Protein 1R94 (pdb70)

Solvent-accessible surface area: 11908 Å² total; per-residue (Å²): 13,77,2,53,0,17,108,49,0,5,59,80,4,62,61,83,28,77,130,82,63,131,35,79,0,9,42,1,13,36,142,100,57,67,145,122,32,108,20,90,41,54,94,88,6,69,142,40,54,91,104,3,2,21,6,53,28,102,57,1,75,0,0,0,48,16,182,20,13,138,91,0,55,27,0,58,0,39,29,40,157,111,71,179,107,88,24,63,100,45,60,28,105,142,107,197,200,14,76,3,52,0,17,108,48,0,5,60,78,5,62,61,82,27,78,129,83,64,130,35,80,0,9,40,0,13,38,140,99,53,68,148,122,31,107,19,91,40,53,94,87,6,70,143,39,55,90,107,2,2,20,6,55,30,104,57,1,74,0,0,0,48,17,183,19,14,136,92,0,54,26,0,58,0,40,28,39,157,109,72,181,106,88,24,62,102,44,61,28,106,142,108,197,198

B-factor: mean 43.78, std 10.3, range [23.78, 78.54]

Nearest PDB structures (foldseek):
  1r94-assembly1_A  TM=1.010E+00  e=1.403E-19  Escherichia coli
  1s98-assembly1_A  TM=9.625E-01  e=4.693E-16  Escherichia coli
  2d2a-assembly2_A  TM=8.974E-01  e=1.188E-09  Escherichia coli
  1x0g-assembly1_C  TM=8.222E-01  e=5.473E-07  Thermosynechococcus vestitus BP-1
  1x0g-assembly1_A  TM=8.917E-01  e=2.275E-06  Thermosynechococcus vestitus BP-1

Organism: Escherichia coli (strain K12) (NCBI:txid83333)

Foldseek 3Di:
DQEEEDPQRVVVQVVVCVVVVHAQAWEWDKDADPDPGIDIDIDTHHDADPQWDWDDYPNGIYIYRVVRCVVQPQWYWYWDDDDPDTGIDIDHPPDDD/DQEEEDPQRVVVQVVVCVVVVHAQAWEWDKDADPDPGIDIDIDTHHDADPQWDWDDYPNGIYIYRVVRCVVQHQWYWYWDDDDPDTGIDIDHPPDDD

GO terms:
  GO:0005515 protein binding (F, IPI)
  GO:0008198 ferrous iron binding (F, IDA)
  GO:0005829 cytosol (C, IDA)
  GO:0034986 iron chaperone activity (F, IDA)
  GO:0034986 iron chaperone activity (F, IMP)
  GO:0016226 iron-sulfur cluster assembly (P, IMP)
  GO:0016226 iron-sulfur cluster assembly (P, IDA)
  GO:0051537 2 iron, 2 sulfur cluster binding (F, IDA)

Radius of gyration: 19.11 Å; Cα contacts (8 Å, |Δi|>4): 367; chains: 2; bounding box: 38×35×65 Å

CATH classification: 2.60.300.12

Structure (mmCIF, N/CA/C/O backbone):
data_1R94
#
_entry.id   1R94
#
_cell.length_a   55.337
_cell.length_b   55.337
_cell.length_c   159.835
_cell.angle_alpha   90.00
_cell.angle_beta   90.00
_cell.angle_gamma   120.00
#
_symmetry.space_group_name_H-M   'P 62'
#
loop_
_entity.id
_entity.type
_entity.pdbx_description
1 polymer 'Protein yfhF'
2 non-polymer 'MERCURY (II) ION'
3 water water
#
loop_
_atom_site.group_PDB
_atom_site.id
_atom_site.type_symbol
_atom_site.label_atom_id
_atom_site.label_alt_id
_atom_site.label_comp_id
_atom_site.label_asym_id
_atom_site.label_entity_id
_atom_site.label_seq_id
_atom_site.pdbx_PDB_ins_code
_atom_site.Cartn_x
_atom_site.Cartn_y
_atom_site.Cartn_z
_atom_site.occupancy
_atom_site.B_iso_or_equiv
_atom_site.auth_seq_id
_atom_site.auth_comp_id
_atom_site.auth_asym_id
_atom_site.auth_atom_id
_atom_site.pdbx_PDB_model_num
ATOM 1 N N . MET A 1 1 ? 16.208 46.315 24.612 1.00 47.55 1 MET A N 1
ATOM 2 C CA . MET A 1 1 ? 16.653 47.452 25.453 1.00 47.13 1 MET A CA 1
ATOM 3 C C . MET A 1 1 ? 16.027 48.697 24.845 1.00 47.00 1 MET A C 1
ATOM 4 O O . MET A 1 1 ? 14.943 48.585 24.264 1.00 47.08 1 MET A O 1
ATOM 6 N N . SER A 1 2 ? 16.689 49.860 25.015 1.00 46.12 2 SER A N 1
ATOM 7 C CA . SER A 1 2 ? 16.333 51.138 24.388 1.00 44.04 2 SER A CA 1
ATOM 8 C C . SER A 1 2 ? 16.521 51.001 22.884 1.00 42.31 2 SER A C 1
ATOM 9 O O . SER A 1 2 ? 17.124 51.839 22.228 1.00 41.62 2 SER A O 1
ATOM 12 N N . ILE A 1 3 ? 16.011 49.902 22.371 1.00 40.45 3 ILE A N 1
ATOM 13 C CA . ILE A 1 3 ? 15.679 49.781 20.980 1.00 39.24 3 ILE A CA 1
ATOM 14 C C . ILE A 1 3 ? 14.178 50.101 20.858 1.00 38.73 3 ILE A C 1
ATOM 15 O O . ILE A 1 3 ? 13.360 49.582 21.638 1.00 38.42 3 ILE A O 1
ATOM 20 N N . THR A 1 4 ? 13.854 50.998 19.922 1.00 36.82 4 THR A N 1
ATOM 21 C CA . THR A 1 4 ? 12.499 51.452 19.699 1.00 35.80 4 THR A CA 1
ATOM 22 C C . THR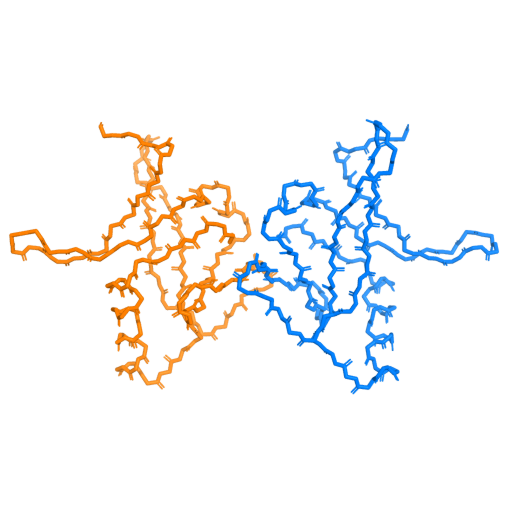 A 1 4 ? 12.114 51.305 18.237 1.00 35.45 4 THR A C 1
ATOM 23 O O . THR A 1 4 ? 12.967 51.117 17.356 1.00 35.07 4 THR A O 1
ATOM 27 N N . LEU A 1 5 ? 10.806 51.452 18.013 1.00 34.30 5 LEU A N 1
ATOM 28 C CA . LEU A 1 5 ? 10.161 51.334 16.728 1.00 33.00 5 LEU A CA 1
ATOM 29 C C . LEU A 1 5 ? 9.340 52.583 16.545 1.00 32.46 5 LEU A C 1
ATOM 30 O O . LEU A 1 5 ? 8.701 53.051 17.486 1.00 32.68 5 LEU A O 1
ATOM 35 N N . SER A 1 6 ? 9.384 53.154 15.347 1.00 31.01 6 SER A N 1
ATOM 36 C CA . SER A 1 6 ? 8.457 54.213 14.987 1.00 30.18 6 SER A CA 1
ATOM 37 C C . SER A 1 6 ? 7.064 53.585 14.816 1.00 29.69 6 SER A C 1
ATOM 38 O O . SER A 1 6 ? 6.935 52.360 14.675 1.00 29.04 6 SER A O 1
ATOM 41 N N . ASP A 1 7 ? 6.046 54.441 14.773 1.00 29.37 7 ASP A N 1
ATOM 42 C CA . ASP A 1 7 ? 4.682 54.023 14.488 1.00 29.07 7 ASP A CA 1
ATOM 43 C C . ASP A 1 7 ? 4.582 53.275 13.182 1.00 28.77 7 ASP A C 1
ATOM 44 O O . ASP A 1 7 ? 3.978 52.207 13.135 1.00 29.29 7 ASP A O 1
ATOM 49 N N . SER A 1 8 ? 5.184 53.810 12.116 1.00 28.32 8 SER A N 1
ATOM 50 C CA . SER A 1 8 ? 5.125 53.127 10.824 1.00 28.75 8 SER A CA 1
ATOM 51 C C . SER A 1 8 ? 5.833 51.762 10.791 1.00 28.07 8 SER A C 1
ATOM 52 O O . SER A 1 8 ? 5.345 50.812 10.131 1.00 28.17 8 SER A O 1
ATOM 55 N N . ALA A 1 9 ? 6.956 51.641 11.506 1.00 27.12 9 ALA A N 1
ATOM 56 C CA . ALA A 1 9 ? 7.639 50.346 11.570 1.00 26.52 9 ALA A CA 1
ATOM 57 C C . ALA A 1 9 ? 6.795 49.333 12.323 1.00 25.83 9 ALA A C 1
ATOM 58 O O . ALA A 1 9 ? 6.693 48.158 11.913 1.00 25.06 9 ALA A O 1
ATOM 60 N N . ALA A 1 10 ? 6.201 49.772 13.438 1.00 25.24 10 ALA A N 1
ATOM 61 C CA . ALA A 1 10 ? 5.421 48.830 14.257 1.00 25.05 10 ALA A CA 1
ATOM 62 C C . ALA A 1 10 ? 4.179 48.407 13.474 1.00 24.71 10 ALA A C 1
ATOM 63 O O . ALA A 1 10 ? 3.864 47.227 13.412 1.00 24.15 10 ALA A O 1
ATOM 65 N N . ALA A 1 11 ? 3.509 49.363 12.826 1.00 25.09 11 ALA A N 1
ATOM 66 C CA . ALA A 1 11 ? 2.382 49.024 11.933 1.00 25.88 11 ALA A CA 1
ATOM 67 C C . ALA A 1 11 ? 2.780 47.983 10.874 1.00 26.16 11 ALA A C 1
ATOM 68 O O . ALA A 1 11 ? 2.057 46.980 10.625 1.00 25.59 11 ALA A O 1
ATOM 70 N N . ARG A 1 12 ? 3.925 48.237 10.237 1.00 27.08 12 ARG A N 1
ATOM 71 C CA . ARG A 1 12 ? 4.453 47.360 9.181 1.00 27.04 12 ARG A CA 1
ATOM 72 C C . ARG A 1 12 ? 4.764 45.997 9.716 1.00 26.94 12 ARG A C 1
ATOM 73 O O . ARG A 1 12 ? 4.376 44.990 9.111 1.00 28.48 12 ARG A O 1
ATOM 81 N N . VAL A 1 13 ? 5.419 45.932 10.872 1.00 26.15 13 VAL A N 1
ATOM 82 C CA . VAL A 1 13 ? 5.728 44.635 11.426 1.00 26.02 13 VAL A CA 1
ATOM 83 C C . VAL A 1 13 ? 4.445 43.927 11.761 1.00 27.22 13 VAL A C 1
ATOM 84 O O . VAL A 1 13 ? 4.289 42.714 11.440 1.00 27.49 13 VAL A O 1
ATOM 88 N N . ASN A 1 14 ? 3.529 44.646 12.433 1.00 27.11 14 ASN A N 1
ATOM 89 C CA . ASN A 1 14 ? 2.245 44.026 12.830 1.00 27.20 14 ASN A CA 1
ATOM 90 C C . ASN A 1 14 ? 1.417 43.567 11.621 1.00 26.61 14 ASN A C 1
ATOM 91 O O . ASN A 1 14 ? 0.768 42.550 11.672 1.00 26.40 14 ASN A O 1
ATOM 96 N N . THR A 1 15 ? 1.459 44.330 10.544 1.00 27.25 15 THR A N 1
ATOM 97 C CA . THR A 1 15 ? 0.881 43.908 9.275 1.00 28.66 15 THR A CA 1
ATOM 98 C C . THR A 1 15 ? 1.482 42.588 8.779 1.00 30.24 15 THR A C 1
ATOM 99 O O . THR A 1 15 ? 0.732 41.628 8.529 1.00 29.92 15 THR A O 1
ATOM 103 N N . PHE A 1 16 ? 2.818 42.515 8.654 1.00 31.79 16 PHE A N 1
ATOM 104 C CA . PHE A 1 16 ? 3.437 41.231 8.297 1.00 33.26 16 PHE A CA 1
ATOM 105 C C . PHE A 1 16 ? 2.996 40.111 9.235 1.00 33.57 16 PHE A C 1
ATOM 106 O O . PHE A 1 16 ? 2.745 39.013 8.793 1.00 34.71 16 PHE A O 1
ATOM 114 N N . LEU A 1 17 ? 2.921 40.367 10.535 1.00 33.89 17 LEU A N 1
ATOM 115 C CA . LEU A 1 17 ? 2.567 39.304 11.479 1.00 34.75 17 LEU A CA 1
ATOM 116 C C . LEU A 1 17 ? 1.107 38.858 11.356 1.00 36.01 17 LEU A C 1
ATOM 117 O O . LEU A 1 17 ? 0.779 37.666 11.551 1.00 35.80 17 LEU A O 1
ATOM 122 N N . ALA A 1 18 ? 0.226 39.814 11.056 1.00 37.15 18 ALA A N 1
ATOM 123 C CA . ALA A 1 18 ? -1.190 39.510 10.887 1.00 38.71 18 ALA A CA 1
ATOM 124 C C . ALA A 1 18 ? -1.438 38.711 9.604 1.00 39.71 18 ALA A C 1
ATOM 125 O O . ALA A 1 18 ? -2.160 37.726 9.643 1.00 39.92 18 ALA A O 1
ATOM 127 N N . ASN A 1 19 ? -0.804 39.108 8.498 1.00 41.94 19 ASN A N 1
ATOM 128 C CA . ASN A 1 19 ? -0.903 38.392 7.209 1.00 44.24 19 ASN A CA 1
ATOM 129 C C . ASN A 1 19 ? -0.267 37.024 7.261 1.00 45.86 19 ASN A C 1
ATOM 130 O O . ASN A 1 19 ? -0.749 36.099 6.594 1.00 46.10 19 ASN A O 1
ATOM 135 N N . ARG A 1 20 ? 0.824 36.903 8.032 1.00 47.22 20 ARG A N 1
ATOM 136 C CA . ARG A 1 20 ? 1.496 35.621 8.218 1.00 48.38 20 ARG A CA 1
ATOM 137 C C . ARG A 1 20 ? 0.575 34.724 9.012 1.00 49.22 20 ARG A C 1
ATOM 138 O O . ARG A 1 20 ? 0.595 33.516 8.866 1.00 49.87 20 ARG A O 1
ATOM 146 N N . GLY A 1 21 ? -0.245 35.325 9.859 1.00 50.29 21 GLY A N 1
ATOM 147 C CA . GLY A 1 21 ? -1.206 34.567 10.634 1.00 51.28 21 GLY A CA 1
ATOM 148 C C . GLY A 1 21 ? -0.629 33.936 11.878 1.00 51.86 21 GLY A C 1
ATOM 149 O O . GLY A 1 21 ? -1.376 33.403 12.719 1.00 52.69 21 GLY A O 1
ATOM 150 N N . LYS A 1 22 ? 0.693 33.975 12.011 1.00 51.94 22 LYS A N 1
ATOM 151 C CA . LYS A 1 22 ? 1.327 33.504 13.243 1.00 52.02 22 LYS A CA 1
ATOM 152 C C . LYS A 1 22 ? 2.630 34.244 13.519 1.00 51.39 22 LYS A C 1
ATOM 153 O O . LYS A 1 22 ? 3.171 34.926 12.630 1.00 51.25 22 LYS A O 1
ATOM 159 N N . GLY A 1 23 ? 3.114 34.114 14.758 1.00 50.50 23 GLY A N 1
ATOM 160 C CA . GLY A 1 23 ? 4.487 34.457 15.062 1.00 49.13 23 GLY A CA 1
ATOM 161 C C . GLY A 1 23 ? 4.632 35.236 16.329 1.00 48.16 23 GLY A C 1
ATOM 162 O O . GLY A 1 23 ? 3.729 35.992 16.724 1.00 48.86 23 GLY A O 1
ATOM 163 N N . PHE A 1 24 ? 5.774 35.060 16.977 1.00 46.79 24 PHE A N 1
ATOM 164 C CA . PHE A 1 24 ? 6.017 35.743 18.239 1.00 45.35 24 PHE A CA 1
ATOM 165 C C . PHE A 1 24 ? 6.281 37.228 17.992 1.00 44.02 24 PHE A C 1
ATOM 166 O O . PHE A 1 24 ? 5.734 38.090 18.687 1.00 44.45 24 PHE A O 1
ATOM 174 N N . GLY A 1 25 ? 7.107 37.531 16.998 1.00 42.07 25 GLY A N 1
ATOM 175 C CA . GLY A 1 25 ? 7.467 38.916 16.728 1.00 39.96 25 GLY A CA 1
ATOM 176 C C . GLY A 1 25 ? 8.701 39.056 15.852 1.00 38.47 25 GLY A C 1
ATOM 177 O O . GLY A 1 25 ? 8.895 38.336 14.866 1.00 38.42 25 GLY A O 1
ATOM 178 N N . LEU A 1 26 ? 9.557 39.977 16.247 1.00 36.76 26 LEU A N 1
ATOM 179 C CA . LEU A 1 26 ? 10.562 40.493 15.362 1.00 35.34 26 LEU A CA 1
ATOM 180 C C . LEU A 1 26 ? 11.973 40.228 15.890 1.00 35.16 26 LEU A C 1
ATOM 181 O O . LEU A 1 26 ? 12.281 40.595 17.027 1.00 34.36 26 LEU A O 1
ATOM 186 N N . ARG A 1 27 ? 12.812 39.587 15.065 1.00 34.91 27 ARG A N 1
ATOM 187 C CA . ARG A 1 27 ? 14.254 39.490 15.330 1.00 34.64 27 ARG A CA 1
ATOM 188 C C . ARG A 1 27 ? 15.025 40.609 14.657 1.00 35.14 27 ARG A C 1
ATOM 189 O O . ARG A 1 27 ? 14.910 40.816 13.435 1.00 34.78 27 ARG A O 1
ATOM 197 N N . LEU A 1 28 ? 15.795 41.337 15.461 1.00 36.11 28 LEU A N 1
ATOM 198 C CA . LEU A 1 28 ? 16.854 42.225 14.962 1.00 37.19 28 LEU A CA 1
ATOM 199 C C . LEU A 1 28 ? 18.178 41.505 15.121 1.00 37.95 28 LEU A C 1
ATOM 200 O O . LEU A 1 28 ? 18.511 41.030 16.198 1.00 37.71 28 LEU A O 1
ATOM 205 N N . GLY A 1 29 ? 18.916 41.415 14.025 1.00 39.73 29 GLY A N 1
ATOM 206 C CA . GLY A 1 29 ? 20.216 40.774 13.978 1.00 41.53 29 GLY A CA 1
ATOM 207 C C . GLY A 1 29 ? 21.246 41.642 13.260 1.00 43.29 29 GLY A C 1
ATOM 208 O O . GLY A 1 29 ? 20.971 42.745 12.770 1.00 42.49 29 GLY A O 1
ATOM 209 N N . VAL A 1 30 ? 22.453 41.110 13.176 1.00 44.89 30 VAL A N 1
ATOM 210 C CA . VAL A 1 30 ? 23.578 41.852 12.641 1.00 46.44 30 VAL A CA 1
ATOM 211 C C . VAL A 1 30 ? 24.431 40.822 11.901 1.00 47.62 30 VAL A C 1
ATOM 212 O O . VAL A 1 30 ? 24.383 39.635 12.222 1.00 48.29 30 VAL A O 1
ATOM 216 N N . ARG A 1 31 ? 25.144 41.251 10.868 1.00 49.04 31 ARG A N 1
ATOM 217 C CA . ARG A 1 31 ? 26.046 40.372 10.125 1.00 51.04 31 ARG A CA 1
ATOM 218 C C . ARG A 1 31 ? 27.110 41.215 9.418 1.00 51.85 31 ARG A C 1
ATOM 219 O O . ARG A 1 31 ? 26.916 42.412 9.176 1.00 51.59 31 ARG A O 1
ATOM 227 N N . THR A 1 32 ? 28.231 40.591 9.084 1.00 52.81 32 THR A N 1
ATOM 228 C CA . THR A 1 32 ? 29.259 41.296 8.325 1.00 54.19 32 THR A CA 1
ATOM 229 C C . THR A 1 32 ? 28.770 41.560 6.913 1.00 54.69 32 THR A C 1
ATOM 230 O O . THR A 1 32 ? 28.037 40.750 6.323 1.00 55.20 32 THR A O 1
ATOM 234 N N . SER A 1 33 ? 29.177 42.705 6.388 1.00 54.99 33 SER A N 1
ATOM 235 C CA . SER A 1 33 ? 29.059 43.001 4.980 1.00 55.63 33 SER A CA 1
ATOM 236 C C . SER A 1 33 ? 30.458 43.506 4.583 1.00 56.17 33 SER A C 1
ATOM 237 O O . SER A 1 33 ? 30.763 44.704 4.701 1.00 56.15 33 SER A O 1
ATOM 240 N N . GLY A 1 34 ? 31.316 42.564 4.169 1.00 56.21 34 GLY A N 1
ATOM 241 C CA . GLY A 1 34 ? 32.636 42.887 3.642 1.00 55.93 34 GLY A CA 1
ATOM 242 C C . GLY A 1 34 ? 33.730 42.829 4.693 1.00 56.17 34 GLY A C 1
ATOM 243 O O . GLY A 1 34 ? 33.642 42.082 5.688 1.00 56.44 34 GLY A O 1
ATOM 244 N N . CYS A 1 35 ? 34.767 43.631 4.499 1.00 55.36 35 CYS A N 1
ATOM 245 C CA . CYS A 1 35 ? 35.886 43.585 5.435 1.00 54.98 35 CYS A CA 1
ATOM 246 C C . CYS A 1 35 ? 35.865 44.676 6.491 1.00 53.65 35 CYS A C 1
ATOM 247 O O . CYS A 1 35 ? 36.438 44.522 7.567 1.00 53.05 35 CYS A O 1
ATOM 250 N N . SER A 1 36 ? 35.180 45.767 6.181 1.00 52.66 36 SER A N 1
ATOM 251 C CA . SER A 1 36 ? 35.027 46.838 7.141 1.00 51.97 36 SER A CA 1
ATOM 252 C C . SER A 1 36 ? 33.572 47.315 7.238 1.00 51.12 36 SER A C 1
ATOM 253 O O . SER A 1 36 ? 33.308 48.523 7.297 1.00 51.24 36 SER A O 1
ATOM 256 N N . GLY A 1 37 ? 32.631 46.368 7.278 1.00 50.11 37 GLY A N 1
ATOM 257 C CA . GLY A 1 37 ? 31.210 46.701 7.265 1.00 48.57 37 GLY A CA 1
ATOM 258 C C . GLY A 1 37 ? 30.259 45.762 8.003 1.00 47.59 37 GLY A C 1
ATOM 259 O O . GLY A 1 37 ? 30.565 44.606 8.230 1.00 47.11 37 GLY A O 1
ATOM 260 N N . MET A 1 38 ? 29.084 46.280 8.361 1.00 47.24 38 MET A N 1
ATOM 261 C CA . MET A 1 38 ? 28.063 45.518 9.068 1.00 47.20 38 MET A CA 1
ATOM 262 C C . MET A 1 38 ? 26.704 45.662 8.376 1.00 46.15 38 MET A C 1
ATOM 263 O O . MET A 1 38 ? 26.365 46.723 7.858 1.00 46.67 38 MET A O 1
ATOM 268 N N . ALA A 1 39 ? 25.925 44.594 8.341 1.00 44.95 39 ALA A N 1
ATOM 269 C CA . ALA A 1 39 ? 24.551 44.713 7.859 1.00 44.08 39 ALA A CA 1
ATOM 270 C C . ALA A 1 39 ? 23.536 44.310 8.926 1.00 43.31 39 ALA A C 1
ATOM 271 O O . ALA A 1 39 ? 23.678 43.276 9.557 1.00 42.20 39 ALA A O 1
ATOM 273 N N . TYR A 1 40 ? 22.526 45.157 9.103 1.00 43.71 40 TYR A N 1
ATOM 274 C CA . TYR A 1 40 ? 21.377 44.896 9.963 1.00 44.70 40 TYR A CA 1
ATOM 275 C C . TYR A 1 40 ? 20.486 43.869 9.319 1.00 44.38 40 TYR A C 1
ATOM 276 O O . TYR A 1 40 ? 20.367 43.839 8.110 1.00 45.19 40 TYR A O 1
ATOM 285 N N . VAL A 1 41 ? 19.872 43.016 10.128 1.00 44.14 41 VAL A N 1
ATOM 286 C CA . VAL A 1 41 ? 19.002 41.940 9.658 1.00 43.30 41 VAL A CA 1
ATOM 287 C C . VAL A 1 41 ? 17.644 41.970 10.392 1.00 42.30 41 VAL A C 1
ATOM 288 O O . VAL A 1 41 ? 17.600 42.164 11.626 1.00 40.71 41 VAL A O 1
ATOM 292 N N . LEU A 1 42 ? 16.559 41.793 9.625 1.00 41.62 42 LEU A N 1
ATOM 293 C CA . LEU A 1 42 ? 15.181 41.595 10.149 1.00 41.88 42 LEU A CA 1
ATOM 294 C C . LEU A 1 42 ? 14.622 40.243 9.785 1.00 41.59 42 LEU A C 1
ATOM 295 O O . LEU A 1 42 ? 14.652 39.864 8.634 1.00 41.71 42 LEU A O 1
ATOM 300 N N . GLU A 1 43 ? 14.079 39.542 10.769 1.00 41.98 43 GLU A N 1
ATOM 301 C CA . GLU A 1 43 ? 13.532 38.223 10.580 1.00 42.49 43 GLU A CA 1
ATOM 302 C C . GLU A 1 43 ? 12.302 38.101 11.466 1.00 42.50 43 GLU A C 1
ATOM 303 O O . GLU A 1 43 ? 12.167 38.843 12.458 1.00 41.70 43 GLU A O 1
ATOM 309 N N . PHE A 1 44 ? 11.433 37.141 11.138 1.00 42.15 44 PHE A N 1
ATOM 310 C CA . PHE A 1 44 ? 10.353 36.751 12.033 1.00 42.85 44 PHE A CA 1
ATOM 311 C C . PHE A 1 44 ? 10.903 35.803 13.077 1.00 43.21 44 PHE A C 1
ATOM 312 O O . PHE A 1 44 ? 11.779 35.008 12.780 1.00 43.49 44 PHE A O 1
ATOM 320 N N . VAL A 1 45 ? 10.351 35.861 14.282 1.00 44.05 45 VAL A N 1
ATOM 321 C CA . VAL A 1 45 ? 10.645 34.884 15.320 1.00 45.45 45 VAL A CA 1
ATOM 322 C C . VAL A 1 45 ? 9.387 34.123 15.678 1.00 46.32 45 VAL A C 1
ATOM 323 O O . VAL A 1 45 ? 8.338 34.732 15.860 1.00 46.64 45 VAL A O 1
ATOM 327 N N . ASP A 1 46 ? 9.498 32.803 15.818 1.00 47.96 46 ASP A N 1
ATOM 328 C CA . ASP A 1 46 ? 8.398 32.007 16.363 1.00 49.41 46 ASP A CA 1
ATOM 329 C C . ASP A 1 46 ? 8.728 31.572 17.760 1.00 50.41 46 ASP A C 1
ATOM 330 O O . ASP A 1 46 ? 7.852 31.536 18.621 1.00 51.39 46 ASP A O 1
ATOM 335 N N . GLU A 1 47 ? 9.985 31.222 17.990 1.00 51.34 47 GLU A N 1
ATOM 336 C CA . GLU A 1 47 ? 10.415 30.849 19.328 1.00 52.57 47 GLU A CA 1
ATOM 337 C C . GLU A 1 47 ? 11.756 31.473 19.613 1.00 52.05 47 GLU A C 1
ATOM 338 O O . GLU A 1 47 ? 12.709 31.246 18.876 1.00 52.42 47 GLU A O 1
ATOM 344 N N . PRO A 1 48 ? 11.806 32.310 20.643 1.00 51.84 48 PRO A N 1
ATOM 345 C CA . PRO A 1 48 ? 13.071 32.817 21.182 1.00 51.52 48 PRO A CA 1
ATOM 346 C C . PRO A 1 48 ? 13.956 31.666 21.634 1.00 51.08 48 PRO A C 1
ATOM 347 O O . PRO A 1 48 ? 13.444 30.712 22.199 1.00 50.84 48 PRO A O 1
ATOM 351 N N . THR A 1 49 ? 15.252 31.757 21.354 1.00 50.91 49 THR A N 1
ATOM 352 C CA . THR A 1 49 ? 16.246 30.848 21.908 1.00 50.68 49 THR A CA 1
ATOM 353 C C . THR A 1 49 ? 16.583 31.285 23.336 1.00 50.97 49 THR A C 1
ATOM 354 O O . THR A 1 49 ? 16.305 32.425 23.710 1.00 50.51 49 THR A O 1
ATOM 358 N N . PRO A 1 50 ? 17.165 30.380 24.131 1.00 51.31 50 PRO A N 1
ATOM 359 C CA . PRO A 1 50 ? 17.709 30.722 25.466 1.00 50.88 50 PRO A CA 1
ATOM 360 C C . PRO A 1 50 ? 18.863 31.734 25.437 1.00 50.24 50 PRO A C 1
ATOM 361 O O . PRO A 1 50 ? 19.217 32.298 26.477 1.00 50.02 50 PRO A O 1
ATOM 365 N N . GLU A 1 51 ? 19.425 31.969 24.252 1.00 49.59 51 GLU A N 1
ATOM 366 C CA . GLU A 1 51 ? 20.447 32.998 24.052 1.00 49.15 51 GLU A CA 1
ATOM 367 C C . GLU A 1 51 ? 19.838 34.371 23.755 1.00 47.53 51 GLU A 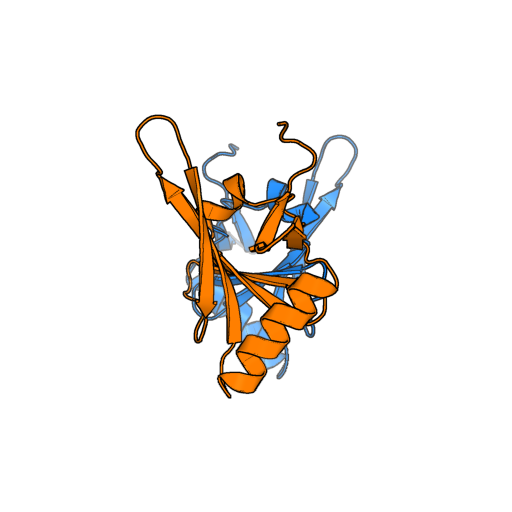C 1
ATOM 368 O O . GLU A 1 51 ? 20.553 35.379 23.726 1.00 47.89 51 GLU A O 1
ATOM 374 N N . ASP A 1 52 ? 18.530 34.411 23.530 1.00 45.22 52 ASP A N 1
ATOM 375 C CA . ASP A 1 52 ? 17.894 35.648 23.141 1.00 43.45 52 ASP A CA 1
ATOM 376 C C . ASP A 1 52 ? 17.488 36.474 24.324 1.00 42.54 52 ASP A C 1
ATOM 377 O O . ASP A 1 52 ? 17.176 35.955 25.397 1.00 42.09 52 ASP A O 1
ATOM 382 N N . ILE A 1 53 ? 17.481 37.776 24.075 1.00 40.90 53 ILE A N 1
ATOM 383 C CA . ILE A 1 53 ? 16.925 38.794 24.941 1.00 40.03 53 ILE A CA 1
ATOM 384 C C . ILE A 1 53 ? 15.615 39.220 24.265 1.00 39.11 53 ILE A C 1
ATOM 385 O O . ILE A 1 53 ? 15.556 39.296 23.042 1.00 38.39 53 ILE A O 1
ATOM 390 N N . VAL A 1 54 ? 14.573 39.479 25.049 1.00 38.15 54 VAL A N 1
ATOM 391 C CA . VAL A 1 54 ? 13.287 39.883 24.487 1.00 37.88 54 VAL A CA 1
ATOM 392 C C . VAL A 1 54 ? 12.814 41.161 25.130 1.00 38.02 54 VAL A C 1
ATOM 393 O O . VAL A 1 54 ? 12.862 41.298 26.326 1.00 38.12 54 VAL A O 1
ATOM 397 N N . PHE A 1 55 ? 12.337 42.093 24.325 1.00 39.04 55 PHE A N 1
ATOM 398 C CA . PHE A 1 55 ? 11.698 43.284 24.852 1.00 39.89 55 PHE A CA 1
ATOM 399 C C . PHE A 1 55 ? 10.482 43.691 24.015 1.00 40.16 55 PHE A C 1
ATOM 400 O O . PHE A 1 55 ? 10.026 42.919 23.182 1.00 40.05 55 PHE A O 1
ATOM 408 N N . GLU A 1 56 ? 10.005 44.916 24.240 1.00 40.76 56 GLU A N 1
ATOM 409 C CA . GLU A 1 56 ? 8.706 45.399 23.771 1.00 41.36 56 GLU A CA 1
ATOM 410 C C . GLU A 1 56 ? 8.756 46.896 23.451 1.00 40.13 56 GLU A C 1
ATOM 411 O O . GLU A 1 56 ? 9.263 47.712 24.243 1.00 40.00 56 GLU A O 1
ATOM 417 N N . ASP A 1 57 ? 8.259 47.251 22.270 1.00 38.69 57 ASP A N 1
ATOM 418 C CA . ASP A 1 57 ? 7.955 48.637 21.957 1.00 37.64 57 ASP A CA 1
ATOM 419 C C . ASP A 1 57 ? 6.729 48.605 21.057 1.00 37.37 57 ASP A C 1
ATOM 420 O O . ASP A 1 57 ? 6.680 47.842 20.112 1.00 35.96 57 ASP A O 1
ATOM 425 N N . LYS A 1 58 ? 5.726 49.415 21.397 1.00 37.85 58 LYS A N 1
ATOM 426 C CA . LYS A 1 58 ? 4.496 49.524 20.616 1.00 38.13 58 LYS A CA 1
ATOM 427 C C . LYS A 1 58 ? 3.771 48.194 20.404 1.00 38.83 58 LYS A C 1
ATOM 428 O O . LYS A 1 58 ? 3.253 47.909 19.323 1.00 39.39 58 LYS A O 1
ATOM 434 N N . GLY A 1 59 ? 3.751 47.376 21.451 1.00 39.44 59 GLY A N 1
ATOM 435 C CA . GLY A 1 59 ? 3.143 46.061 21.359 1.00 39.96 59 GLY A CA 1
ATOM 436 C C . GLY A 1 59 ? 3.817 45.106 20.383 1.00 40.20 59 GLY A C 1
ATOM 437 O O . GLY A 1 59 ? 3.221 44.082 20.031 1.00 41.74 59 GLY A O 1
ATOM 438 N N . VAL A 1 60 ? 5.038 45.423 19.934 1.00 38.73 60 VAL A N 1
ATOM 439 C CA . VAL A 1 60 ? 5.823 44.476 19.149 1.00 36.57 60 VAL A CA 1
ATOM 440 C C . VAL A 1 60 ? 6.896 43.806 20.023 1.00 36.57 60 VAL A C 1
ATOM 441 O O . VAL A 1 60 ? 7.656 44.486 20.710 1.00 35.58 60 VAL A O 1
ATOM 445 N N . LYS A 1 61 ? 6.932 42.472 20.003 1.00 36.37 61 LYS A N 1
ATOM 446 C CA . LYS A 1 61 ? 8.004 41.722 20.634 1.00 37.15 61 LYS A CA 1
ATOM 447 C C . LYS A 1 61 ? 9.230 41.680 19.741 1.00 36.31 61 LYS A C 1
ATOM 448 O O . LYS A 1 61 ? 9.202 41.095 18.658 1.00 36.48 61 LYS A O 1
ATOM 454 N N . VAL A 1 62 ? 10.289 42.316 20.226 1.00 34.93 62 VAL A N 1
ATOM 455 C CA . VAL A 1 62 ? 11.573 42.338 19.564 1.00 33.78 62 VAL A CA 1
ATOM 456 C C . VAL A 1 62 ? 12.554 41.356 20.255 1.00 33.14 62 VAL A C 1
ATOM 457 O O . VAL A 1 62 ? 12.710 41.348 21.475 1.00 32.34 62 VAL A O 1
ATOM 461 N N . VAL A 1 63 ? 13.176 40.514 19.450 1.00 32.35 63 VAL A N 1
ATOM 462 C CA . VAL A 1 63 ? 14.078 39.502 19.925 1.00 32.27 63 VAL A CA 1
ATOM 463 C C . VAL A 1 63 ?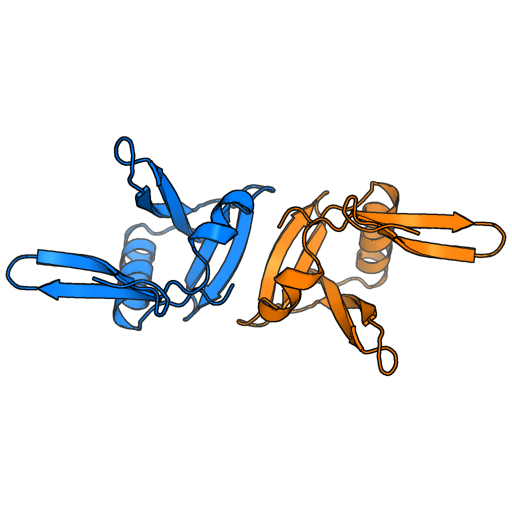 15.477 39.759 19.351 1.00 33.06 63 VAL A C 1
ATOM 464 O O . VAL A 1 63 ? 15.651 39.975 18.136 1.00 32.18 63 VAL A O 1
ATOM 468 N N . VAL A 1 64 ? 16.463 39.747 20.245 1.00 32.80 64 VAL A N 1
ATOM 469 C CA . VAL A 1 64 ? 17.847 39.966 19.875 1.00 33.11 64 VAL A CA 1
ATOM 470 C C . VAL A 1 64 ? 18.739 38.964 20.569 1.00 33.69 64 VAL A C 1
ATOM 471 O O . VAL A 1 64 ? 18.702 38.836 21.789 1.00 33.53 64 VAL A O 1
ATOM 475 N N . ASP A 1 65 ? 19.546 38.248 19.807 1.00 34.81 65 ASP A N 1
ATOM 476 C CA . ASP A 1 65 ? 20.615 37.460 20.410 1.00 36.29 65 ASP A CA 1
ATOM 477 C C . ASP A 1 65 ? 21.395 38.325 21.399 1.00 36.25 65 ASP A C 1
ATOM 478 O O . ASP A 1 65 ? 21.713 39.482 21.110 1.00 34.98 65 ASP A O 1
ATOM 483 N N . GLY A 1 66 ? 21.643 37.779 22.592 1.00 37.37 66 GLY A N 1
ATOM 484 C CA . GLY A 1 66 ? 22.262 38.539 23.672 1.00 38.01 66 GLY A CA 1
ATOM 485 C C . GLY A 1 66 ? 23.626 39.112 23.296 1.00 39.05 66 GLY A C 1
ATOM 486 O O . GLY A 1 66 ? 23.963 40.234 23.660 1.00 38.46 66 GLY A O 1
ATOM 487 N N . LYS A 1 67 ? 24.385 38.338 22.531 1.00 40.34 67 LYS A N 1
ATOM 488 C CA . LYS A 1 67 ? 25.662 38.775 21.985 1.00 42.88 67 LYS A CA 1
ATOM 489 C C . LYS A 1 67 ? 25.597 39.975 21.019 1.00 43.61 67 LYS A C 1
ATOM 490 O O . LYS A 1 67 ? 26.577 40.739 20.926 1.00 44.63 67 LYS A O 1
ATOM 496 N N . SER A 1 68 ? 24.468 40.151 20.326 1.00 43.36 68 SER A N 1
ATOM 497 C CA . SER A 1 68 ? 24.304 41.232 19.328 1.00 43.78 68 SER A CA 1
ATOM 498 C C . SER A 1 68 ? 23.799 42.529 19.939 1.00 43.60 68 SER A C 1
ATOM 499 O O . SER A 1 68 ? 23.774 43.565 19.297 1.00 43.53 68 SER A O 1
ATOM 502 N N . LEU A 1 69 ? 23.401 42.457 21.191 1.00 44.13 69 LEU A N 1
ATOM 503 C CA . LEU A 1 69 ? 22.809 43.587 21.871 1.00 45.26 69 LEU A CA 1
ATOM 504 C C . LEU A 1 69 ? 23.700 44.818 21.980 1.00 46.10 69 LEU A C 1
ATOM 505 O O . LEU A 1 69 ? 23.200 45.948 22.083 1.00 46.57 69 LEU A O 1
ATOM 510 N N . GLN A 1 70 ? 25.008 44.588 22.006 1.00 46.95 70 GLN A N 1
ATOM 511 C CA . GLN A 1 70 ? 25.998 45.663 22.020 1.00 48.00 70 GLN A CA 1
ATOM 512 C C . GLN A 1 70 ? 25.913 46.556 20.767 1.00 47.37 70 GLN A C 1
ATOM 513 O O . GLN A 1 70 ? 25.821 47.769 20.891 1.00 47.52 70 GLN A O 1
ATOM 519 N N . PHE A 1 71 ? 25.923 45.941 19.580 1.00 47.24 71 PHE A N 1
ATOM 520 C CA . PHE A 1 71 ? 25.783 46.659 18.312 1.00 47.78 71 PHE A CA 1
ATOM 521 C C . PHE A 1 71 ? 24.387 47.235 18.015 1.00 47.52 71 PHE A C 1
ATOM 522 O O . PHE A 1 71 ? 24.254 48.004 17.064 1.00 48.88 71 PHE A O 1
ATOM 530 N N . LEU A 1 72 ? 23.351 46.850 18.755 1.00 46.13 72 LEU A N 1
ATOM 531 C CA . LEU A 1 72 ? 22.004 47.235 18.325 1.00 45.23 72 LEU A CA 1
ATOM 532 C C . LEU A 1 72 ? 21.351 48.275 19.208 1.00 45.41 72 LEU A C 1
ATOM 533 O O . LEU A 1 72 ? 20.525 49.034 18.720 1.00 45.71 72 LEU A O 1
ATOM 538 N N . ASP A 1 73 ? 21.751 48.332 20.482 1.00 45.33 73 ASP A N 1
ATOM 539 C CA . ASP A 1 73 ? 21.219 49.304 21.425 1.00 45.26 73 ASP A CA 1
ATOM 540 C C . ASP A 1 73 ? 21.291 50.760 20.989 1.00 44.40 73 ASP A C 1
ATOM 541 O O . ASP A 1 73 ? 22.312 51.218 20.501 1.00 44.82 73 ASP A O 1
ATOM 546 N N . GLY A 1 74 ? 20.181 51.474 21.181 1.00 43.71 74 GLY A N 1
ATOM 547 C CA . GLY A 1 74 ? 19.998 52.846 20.724 1.00 42.32 74 GLY A CA 1
ATOM 548 C C . GLY A 1 74 ? 19.349 52.947 19.348 1.00 41.94 74 GLY A C 1
ATOM 549 O O . GLY A 1 74 ? 19.062 54.046 18.868 1.00 41.38 74 GLY A O 1
ATOM 550 N N . THR A 1 75 ? 19.139 51.801 18.698 1.00 41.68 75 THR A N 1
ATOM 551 C CA . THR A 1 75 ? 18.520 51.772 17.374 1.00 41.59 75 THR A CA 1
ATOM 552 C C . THR A 1 75 ? 17.041 52.138 17.435 1.00 40.96 75 THR A C 1
ATOM 553 O O . THR A 1 75 ? 16.308 51.617 18.258 1.00 40.88 75 THR A O 1
ATOM 557 N N . GLN A 1 76 ? 16.644 53.065 16.573 1.00 40.81 76 GLN A N 1
ATOM 558 C CA . GLN A 1 76 ? 15.266 53.261 16.176 1.00 40.52 76 GLN A CA 1
ATOM 559 C C . GLN A 1 76 ? 15.087 52.611 14.820 1.00 39.12 76 GLN A C 1
ATOM 560 O O . GLN A 1 76 ? 15.743 52.996 13.843 1.00 38.16 76 GLN A O 1
ATOM 566 N N . LEU A 1 77 ? 14.231 51.588 14.788 1.00 37.59 77 LEU A N 1
ATOM 567 C CA . LEU A 1 77 ? 13.736 51.025 13.550 1.00 35.63 77 LEU A CA 1
ATOM 568 C C . LEU A 1 77 ? 12.565 51.872 13.029 1.00 34.98 77 LEU A C 1
ATOM 569 O O . LEU A 1 77 ? 11.549 52.049 13.703 1.00 34.96 77 LEU A O 1
ATOM 574 N N . ASP A 1 78 ? 12.750 52.436 11.840 1.00 34.14 78 ASP A N 1
ATOM 575 C CA . ASP A 1 78 ? 11.717 53.208 11.154 1.00 33.13 78 ASP A CA 1
ATOM 576 C C . ASP A 1 78 ? 11.346 52.490 9.877 1.00 32.68 78 ASP A C 1
ATOM 577 O O . ASP A 1 78 ? 11.983 51.518 9.496 1.00 31.42 78 ASP A O 1
ATOM 582 N N . PHE A 1 79 ? 10.268 52.934 9.247 1.00 33.40 79 PHE A N 1
ATOM 583 C CA . PHE A 1 79 ? 9.844 52.369 7.977 1.00 33.61 79 PHE A CA 1
ATOM 584 C C . PHE A 1 79 ? 9.455 53.550 7.133 1.00 34.88 79 PHE A C 1
ATOM 585 O O . PHE A 1 79 ? 8.567 54.303 7.514 1.00 34.97 79 PHE A O 1
ATOM 593 N N . VAL A 1 80 ? 10.167 53.756 6.026 1.00 36.08 80 VAL A N 1
ATOM 594 C CA . VAL A 1 80 ? 10.061 55.006 5.285 1.00 37.99 80 VAL A CA 1
ATOM 595 C C . VAL A 1 80 ? 9.807 54.762 3.814 1.00 39.75 80 VAL A C 1
ATOM 596 O O . VAL A 1 80 ? 10.107 53.694 3.290 1.00 39.43 80 VAL A O 1
ATOM 600 N N . LYS A 1 81 ? 9.228 55.768 3.157 1.00 42.64 81 LYS A N 1
ATOM 601 C CA . LYS A 1 81 ? 9.020 55.759 1.711 1.00 44.88 81 LYS A CA 1
ATOM 602 C C . LYS A 1 81 ? 9.829 56.894 1.099 1.00 45.29 81 LYS A C 1
ATOM 603 O O . LYS A 1 81 ? 9.615 58.050 1.438 1.00 45.00 81 LYS A O 1
ATOM 609 N N . GLU A 1 82 ? 10.786 56.528 0.241 1.00 46.36 82 GLU A N 1
ATOM 610 C CA . GLU A 1 82 ? 11.662 57.467 -0.484 1.00 47.44 82 GLU A CA 1
ATOM 611 C C . GLU A 1 82 ? 11.677 57.117 -1.970 1.00 46.88 82 GLU A C 1
ATOM 612 O O . GLU A 1 82 ? 12.333 56.155 -2.397 1.00 47.20 82 GLU A O 1
ATOM 618 N N . GLY A 1 83 ? 10.924 57.902 -2.731 1.00 46.13 83 GLY A N 1
ATOM 619 C CA . GLY A 1 83 ? 10.794 57.732 -4.155 1.00 44.92 83 GLY A CA 1
ATOM 620 C C . GLY A 1 83 ? 9.995 56.493 -4.452 1.00 44.07 83 GLY A C 1
ATOM 621 O O . GLY A 1 83 ? 8.823 56.387 -4.082 1.00 43.73 83 GLY A O 1
ATOM 622 N N . LEU A 1 84 ? 10.661 55.553 -5.114 1.00 43.40 84 LEU A N 1
ATOM 623 C CA . LEU A 1 84 ? 10.066 54.301 -5.523 1.00 42.52 84 LEU A CA 1
ATOM 624 C C . LEU A 1 84 ? 10.372 53.295 -4.460 1.00 42.16 84 LEU A C 1
ATOM 625 O O . LEU A 1 84 ? 9.891 52.176 -4.529 1.00 42.09 84 LEU A O 1
ATOM 630 N N . ASN A 1 85 ? 11.198 53.674 -3.483 1.00 41.83 85 ASN A N 1
ATOM 631 C CA . ASN A 1 85 ? 11.598 52.702 -2.455 1.00 41.42 85 ASN A CA 1
ATOM 632 C C . ASN A 1 85 ? 10.897 52.888 -1.130 1.00 40.00 85 ASN A C 1
ATOM 633 O O . ASN A 1 85 ? 10.730 54.005 -0.631 1.00 39.69 85 ASN A O 1
ATOM 638 N N . GLU A 1 86 ? 10.513 51.769 -0.555 1.00 38.61 86 GLU A N 1
ATOM 639 C CA . GLU A 1 86 ? 9.815 51.783 0.705 1.00 38.41 86 GLU A CA 1
ATOM 640 C C . GLU A 1 86 ? 10.406 50.685 1.552 1.00 36.90 86 GLU A C 1
ATOM 641 O O . GLU A 1 86 ? 10.540 49.564 1.087 1.00 37.04 86 GLU A O 1
ATOM 647 N N . GLY A 1 87 ? 10.788 50.995 2.786 1.00 35.61 87 GLY A N 1
ATOM 648 C CA . GLY A 1 87 ? 11.461 49.982 3.565 1.00 34.14 87 GLY A CA 1
ATOM 649 C C . GLY A 1 87 ? 11.944 50.408 4.917 1.00 33.80 87 GLY A C 1
ATOM 650 O O . GLY A 1 87 ? 11.815 51.557 5.275 1.00 32.78 87 GLY A O 1
ATOM 651 N N . PHE A 1 88 ? 12.507 49.458 5.660 1.00 33.85 88 PHE A N 1
ATOM 652 C CA . PHE A 1 88 ? 12.952 49.715 7.010 1.00 35.32 88 PHE A CA 1
ATOM 653 C C . PHE A 1 88 ? 14.237 50.498 7.014 1.00 36.36 88 PHE A C 1
ATOM 654 O O . PHE A 1 88 ? 15.036 50.377 6.113 1.00 36.93 88 PHE A O 1
ATOM 662 N N . LYS A 1 89 ? 14.384 51.358 8.006 1.00 38.03 89 LYS A N 1
ATOM 663 C CA . LYS A 1 89 ? 15.555 52.186 8.165 1.00 40.23 89 LYS A CA 1
ATOM 664 C C . LYS A 1 89 ? 15.962 52.173 9.624 1.00 41.26 89 LYS A C 1
ATOM 665 O O . LYS A 1 89 ? 15.156 52.467 10.514 1.00 41.08 89 LYS A O 1
ATOM 671 N N . PHE A 1 90 ? 17.216 51.805 9.858 1.00 42.73 90 PHE A N 1
ATOM 672 C CA . PHE A 1 90 ? 17.772 51.784 11.192 1.00 43.56 90 PHE A CA 1
ATOM 673 C C . PHE A 1 90 ? 18.550 53.051 11.395 1.00 45.26 90 PHE A C 1
ATOM 674 O O . PHE A 1 90 ? 19.383 53.438 10.590 1.00 46.15 90 PHE A O 1
ATOM 682 N N . THR A 1 91 ? 18.235 53.701 12.488 1.00 47.50 91 THR A N 1
ATOM 683 C CA . THR A 1 91 ? 18.816 54.950 12.867 1.00 49.36 91 THR A CA 1
ATOM 684 C C . THR A 1 91 ? 19.4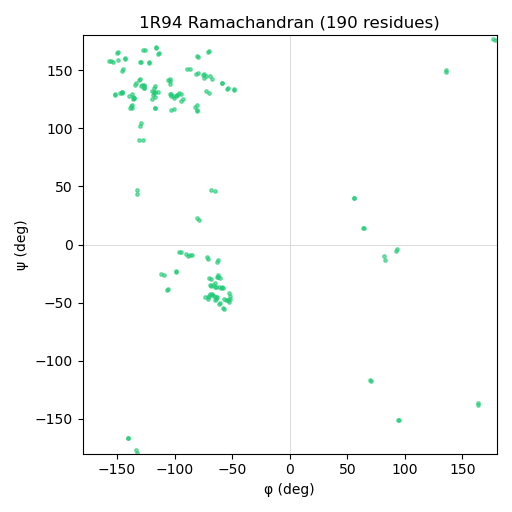32 54.689 14.232 1.00 50.54 91 THR A C 1
ATOM 685 O O . THR A 1 91 ? 19.056 53.742 14.929 1.00 50.36 91 THR A O 1
ATOM 689 N N . ASN A 1 92 ? 20.421 55.500 14.576 1.00 52.01 92 ASN A N 1
ATOM 690 C CA . ASN A 1 92 ? 20.989 55.509 15.899 1.00 53.73 92 ASN A CA 1
ATOM 691 C C . ASN A 1 92 ? 21.497 56.930 16.072 1.00 55.81 92 ASN A C 1
ATOM 692 O O . ASN A 1 92 ? 22.180 57.441 15.178 1.00 56.02 92 ASN A O 1
ATOM 697 N N . PRO A 1 93 ? 21.132 57.589 17.175 1.00 58.00 93 PRO A N 1
ATOM 698 C CA . PRO A 1 93 ? 21.613 58.955 17.443 1.00 59.72 93 PRO A CA 1
ATOM 699 C C . PRO A 1 93 ? 23.143 59.009 17.369 1.00 61.43 93 PRO A C 1
ATOM 700 O O . PRO A 1 93 ? 23.710 59.868 16.679 1.00 61.95 93 PRO A O 1
ATOM 704 N N . ASN A 1 94 ? 23.799 58.061 18.033 1.00 62.83 94 ASN A N 1
ATOM 705 C CA . ASN A 1 94 ? 25.250 58.104 18.183 1.00 64.34 94 ASN A CA 1
ATOM 706 C C . ASN A 1 94 ? 26.057 57.610 16.981 1.00 65.28 94 ASN A C 1
ATOM 707 O O . ASN A 1 94 ? 27.213 57.240 17.123 1.00 65.30 94 ASN A O 1
ATOM 712 N N . VAL A 1 95 ? 25.437 57.634 15.799 1.00 67.01 95 VAL A N 1
ATOM 713 C CA . VAL A 1 95 ? 26.058 57.217 14.529 1.00 68.66 95 VAL A CA 1
ATOM 714 C C . VAL A 1 95 ? 25.741 58.255 13.422 1.00 70.45 95 VAL A C 1
ATOM 715 O O . VAL A 1 95 ? 24.606 58.751 13.326 1.00 70.92 95 VAL A O 1
ATOM 719 N N . LYS A 1 96 ? 26.731 58.600 12.601 1.00 72.23 96 LYS A N 1
ATOM 720 C CA . LYS A 1 96 ? 26.533 59.662 11.602 1.00 74.02 96 LYS A CA 1
ATOM 721 C C . LYS A 1 96 ? 26.581 59.182 10.152 1.00 74.70 96 LYS A C 1
ATOM 722 O O . LYS A 1 96 ? 27.041 58.067 9.863 1.00 74.68 96 LYS A O 1
ATOM 728 N N . ASP A 1 97 ? 26.098 60.050 9.261 1.00 75.62 97 ASP A N 1
ATOM 729 C CA . ASP A 1 97 ? 26.158 59.842 7.814 1.00 76.54 97 ASP A CA 1
ATOM 730 C C . ASP A 1 97 ? 27.397 60.514 7.205 1.00 76.75 97 ASP A C 1
ATOM 731 O O . ASP A 1 97 ? 28.357 59.841 6.813 1.00 77.09 97 ASP A O 1
ATOM 736 N N . MET B 1 1 ? 20.569 38.843 29.287 1.00 47.46 1 MET B N 1
ATOM 737 C CA . MET B 1 1 ? 21.773 38.621 28.445 1.00 47.17 1 MET B CA 1
ATOM 738 C C . MET B 1 1 ? 22.551 37.462 29.054 1.00 46.98 1 MET B C 1
ATOM 739 O O . MET B 1 1 ? 21.930 36.553 29.614 1.00 47.14 1 MET B O 1
ATOM 741 N N . SER B 1 2 ? 23.888 37.487 28.915 1.00 46.11 2 SER B N 1
ATOM 742 C CA . SER B 1 2 ? 24.801 36.521 29.529 1.00 44.06 2 SER B CA 1
ATOM 743 C C . SER B 1 2 ? 24.784 36.745 31.031 1.00 42.31 2 SER B C 1
ATOM 744 O O . SER B 1 2 ? 25.815 36.832 31.681 1.00 41.72 2 SER B O 1
ATOM 747 N N . ILE B 1 3 ? 23.579 36.858 31.550 1.00 40.49 3 ILE B N 1
ATOM 748 C CA . ILE B 1 3 ? 23.303 36.608 32.935 1.00 39.14 3 ILE B CA 1
ATOM 749 C C . ILE B 1 3 ? 22.834 35.140 33.042 1.00 38.75 3 ILE B C 1
ATOM 750 O O . ILE B 1 3 ? 21.969 34.692 32.263 1.00 38.47 3 ILE B O 1
ATOM 755 N N . THR B 1 4 ? 23.461 34.406 33.969 1.00 36.80 4 THR B N 1
ATOM 756 C CA . THR B 1 4 ? 23.167 33.012 34.205 1.00 35.75 4 THR B CA 1
ATOM 757 C C . THR B 1 4 ? 22.832 32.745 35.662 1.00 35.29 4 THR B C 1
ATOM 758 O O . THR B 1 4 ? 23.086 33.570 36.548 1.00 35.08 4 THR B O 1
ATOM 762 N N . LEU B 1 5 ? 22.297 31.545 35.880 1.00 34.17 5 LEU B N 1
ATOM 763 C CA . LEU B 1 5 ? 21.872 31.051 37.178 1.00 33.07 5 LEU B CA 1
ATOM 764 C C . LEU B 1 5 ? 22.552 29.709 37.384 1.00 32.38 5 LEU B C 1
ATOM 765 O O . LEU B 1 5 ? 22.642 28.910 36.457 1.00 32.49 5 LEU B O 1
ATOM 770 N N . SER B 1 6 ? 23.057 29.464 38.588 1.00 30.98 6 SER B N 1
ATOM 771 C CA . SER B 1 6 ? 23.481 28.118 38.937 1.00 30.12 6 SER B CA 1
ATOM 772 C C . SER B 1 6 ? 22.233 27.219 39.091 1.00 29.71 6 SER B C 1
ATOM 773 O O . SER B 1 6 ? 21.093 27.708 39.219 1.00 28.42 6 SER B O 1
ATOM 776 N N . ASP B 1 7 ? 22.481 25.907 39.141 1.00 29.40 7 ASP B N 1
ATOM 777 C CA . ASP B 1 7 ? 21.437 24.937 39.412 1.00 28.99 7 ASP B CA 1
ATOM 778 C C . ASP B 1 7 ? 20.757 25.230 40.717 1.00 28.80 7 ASP B C 1
ATOM 779 O O . ASP B 1 7 ? 19.524 25.243 40.761 1.00 29.50 7 ASP B O 1
ATOM 784 N N . SER B 1 8 ? 21.528 25.486 41.784 1.00 28.40 8 SER B N 1
ATOM 785 C CA . SER B 1 8 ? 20.909 25.796 43.086 1.00 28.85 8 SER B CA 1
ATOM 786 C C . SER B 1 8 ? 20.080 27.078 43.112 1.00 28.15 8 SER B C 1
ATOM 787 O O . SER B 1 8 ? 19.017 27.138 43.785 1.00 28.42 8 SER B O 1
ATOM 790 N N . ALA B 1 9 ? 20.528 28.099 42.381 1.00 27.10 9 ALA B N 1
ATOM 791 C CA . ALA B 1 9 ? 19.756 29.347 42.334 1.00 26.62 9 ALA B CA 1
ATOM 792 C C . ALA B 1 9 ? 18.467 29.148 41.569 1.00 25.94 9 ALA B C 1
ATOM 793 O O . ALA B 1 9 ? 17.391 29.676 41.965 1.00 25.42 9 ALA B O 1
ATOM 795 N N . ALA B 1 10 ? 18.568 28.432 40.439 1.00 25.36 10 ALA B N 1
ATOM 796 C CA . ALA B 1 10 ? 17.353 28.197 39.626 1.00 25.22 10 ALA B CA 1
ATOM 797 C C . ALA B 1 10 ? 16.375 27.321 40.410 1.00 24.76 10 ALA B C 1
ATOM 798 O O . ALA B 1 10 ? 15.203 27.644 40.480 1.00 24.37 10 ALA B O 1
ATOM 800 N N . ALA B 1 11 ? 16.865 26.254 41.054 1.00 25.15 11 ALA B N 1
ATOM 801 C CA . ALA B 1 11 ? 15.992 25.460 41.961 1.00 25.87 11 ALA B CA 1
ATOM 802 C C . ALA B 1 11 ? 15.278 26.341 43.003 1.00 25.95 11 ALA B C 1
ATOM 803 O O . ALA B 1 11 ? 14.059 26.217 43.239 1.00 25.36 11 ALA B O 1
ATOM 805 N N . ARG B 1 12 ? 16.062 27.220 43.631 1.00 27.02 12 ARG B N 1
ATOM 806 C CA . ARG B 1 12 ? 15.572 28.094 44.698 1.00 27.03 12 ARG B CA 1
ATOM 807 C C . ARG B 1 12 ? 14.530 29.044 44.179 1.00 26.86 12 ARG B C 1
ATOM 808 O O . ARG B 1 12 ? 13.469 29.191 44.791 1.00 28.11 12 ARG B O 1
ATOM 816 N N . VAL B 1 13 ? 14.786 29.649 43.022 1.00 26.18 13 VAL B N 1
ATOM 817 C CA . VAL B 1 13 ? 13.820 30.572 42.481 1.00 25.96 13 VAL B CA 1
ATOM 818 C C . VAL B 1 13 ? 12.578 29.779 42.153 1.00 27.25 13 VAL B C 1
ATOM 819 O O . VAL B 1 13 ? 11.432 30.207 42.497 1.00 27.29 13 VAL B O 1
ATOM 823 N N . ASN B 1 14 ? 12.768 28.642 41.462 1.00 26.96 14 ASN B N 1
ATOM 824 C CA . ASN B 1 14 ? 11.598 27.817 41.084 1.00 27.26 14 ASN B CA 1
ATOM 825 C C . ASN B 1 14 ? 10.786 27.327 42.288 1.00 26.52 14 ASN B C 1
ATOM 826 O O . ASN B 1 14 ? 9.583 27.292 42.239 1.00 26.72 14 ASN B O 1
ATOM 831 N N . THR B 1 15 ? 11.455 26.984 43.374 1.00 27.11 15 THR B N 1
ATOM 832 C CA . THR B 1 15 ? 10.786 26.730 44.647 1.00 28.54 15 THR B CA 1
ATOM 833 C C . THR B 1 15 ? 9.941 27.915 45.145 1.00 30.23 15 THR B C 1
ATOM 834 O O . THR B 1 15 ? 8.738 27.754 45.410 1.00 29.92 15 THR B O 1
ATOM 838 N N . PHE B 1 16 ? 10.545 29.105 45.275 1.00 31.81 16 PHE B N 1
ATOM 839 C CA . PHE B 1 16 ? 9.746 30.295 45.600 1.00 33.28 16 PHE B CA 1
ATOM 840 C C . PHE B 1 16 ? 8.550 30.479 44.661 1.00 33.66 16 PHE B C 1
ATOM 841 O O . PHE B 1 16 ? 7.466 30.799 45.099 1.00 34.75 16 PHE B O 1
ATOM 849 N N . LEU B 1 17 ? 8.742 30.304 43.359 1.00 34.12 17 LEU B N 1
ATOM 850 C CA . LEU B 1 17 ? 7.651 30.518 42.412 1.00 34.85 17 LEU B CA 1
ATOM 851 C C . LEU B 1 17 ? 6.536 29.468 42.548 1.00 36.00 17 LEU B C 1
ATOM 852 O O . LEU B 1 17 ? 5.345 29.781 42.357 1.00 35.72 17 LEU B O 1
ATOM 857 N N . ALA B 1 18 ? 6.920 28.223 42.855 1.00 37.26 18 ALA B N 1
ATOM 858 C CA . ALA B 1 18 ? 5.937 27.148 43.023 1.00 38.64 18 ALA B CA 1
ATOM 859 C C . ALA B 1 18 ? 5.135 27.344 44.306 1.00 39.57 18 ALA B C 1
ATOM 860 O O . ALA B 1 18 ? 3.924 27.249 44.270 1.00 39.74 18 ALA B O 1
ATOM 862 N N . ASN B 1 19 ? 5.805 27.670 45.410 1.00 41.73 19 ASN B N 1
ATOM 863 C CA . ASN B 1 19 ? 5.140 27.949 46.697 1.00 44.27 19 ASN B CA 1
ATOM 864 C C . ASN B 1 19 ? 4.266 29.190 46.645 1.00 45.83 19 ASN B C 1
ATOM 865 O O . ASN B 1 19 ? 3.239 29.253 47.335 1.00 45.92 19 ASN B O 1
ATOM 870 N N . ARG B 1 20 ? 4.691 30.176 45.843 1.00 47.34 20 ARG B N 1
ATOM 871 C CA . ARG B 1 20 ? 3.932 31.408 45.675 1.00 48.49 20 ARG B CA 1
ATOM 872 C C . ARG B 1 20 ? 2.686 31.069 44.893 1.00 49.29 20 ARG B C 1
ATOM 873 O O . ARG B 1 20 ? 1.653 31.705 45.048 1.00 50.02 20 ARG B O 1
ATOM 881 N N . GLY B 1 21 ? 2.777 30.048 44.056 1.00 50.23 21 GLY B N 1
ATOM 882 C CA . GLY B 1 21 ? 1.625 29.631 43.272 1.00 51.25 21 GLY B CA 1
ATOM 883 C C . GLY B 1 21 ? 1.408 30.431 42.007 1.00 51.86 21 GLY B C 1
ATOM 884 O O . GLY B 1 21 ? 0.610 30.040 41.136 1.00 52.75 21 GLY B O 1
ATOM 885 N N . LYS B 1 22 ? 2.094 31.561 41.884 1.00 51.99 22 LYS B N 1
ATOM 886 C CA . LYS B 1 22 ? 2.008 32.335 40.645 1.00 52.08 22 LYS B CA 1
ATOM 887 C C . LYS B 1 22 ? 3.309 33.073 40.364 1.00 51.49 22 LYS B C 1
ATOM 888 O O . LYS B 1 22 ? 4.180 33.172 41.242 1.00 51.54 22 LYS B O 1
ATOM 894 N N . GLY B 1 23 ? 3.440 33.564 39.130 1.00 50.55 23 GLY B N 1
ATOM 895 C CA . GLY B 1 23 ? 4.435 34.570 38.829 1.00 49.07 23 GLY B CA 1
ATOM 896 C C . GLY B 1 23 ? 5.173 34.293 37.560 1.00 48.17 23 GLY B C 1
ATOM 897 O O . GLY B 1 23 ? 5.387 33.129 37.178 1.00 48.81 23 GLY B O 1
ATOM 898 N N . PHE B 1 24 ? 5.572 35.365 36.896 1.00 46.86 24 PHE B N 1
ATOM 899 C CA . PHE B 1 24 ? 6.301 35.235 35.649 1.00 45.22 24 PHE B CA 1
ATOM 900 C C . PHE B 1 24 ? 7.709 34.716 35.945 1.00 43.97 24 PHE B C 1
ATOM 901 O O . PHE B 1 24 ? 8.185 33.765 35.308 1.00 44.40 24 PHE B O 1
ATOM 909 N N . GLY B 1 25 ? 8.373 35.307 36.931 1.00 42.10 25 GLY B N 1
ATOM 910 C CA . GLY B 1 25 ? 9.756 34.928 37.208 1.00 39.98 25 GLY B CA 1
ATOM 911 C C . GLY B 1 25 ? 10.493 35.934 38.070 1.00 38.52 25 GLY B C 1
ATOM 912 O O . GLY B 1 25 ? 9.948 36.510 39.026 1.00 38.39 25 GLY B O 1
ATOM 913 N N . LEU B 1 26 ? 11.730 36.184 37.683 1.00 36.92 26 LEU B N 1
ATOM 914 C CA . LEU B 1 26 ? 12.680 36.811 38.553 1.00 35.38 26 LEU B CA 1
ATOM 915 C C . LEU B 1 26 ? 13.132 38.169 38.012 1.00 35.12 26 LEU B C 1
ATOM 916 O O . LEU B 1 26 ? 13.557 38.253 36.869 1.00 34.60 26 LEU B O 1
ATOM 921 N N . ARG B 1 27 ? 13.030 39.216 38.842 1.00 34.94 27 ARG B N 1
ATOM 922 C CA . ARG B 1 27 ? 13.676 40.511 38.584 1.00 34.57 27 ARG B CA 1
ATOM 923 C C . ARG B 1 27 ? 15.037 40.624 39.260 1.00 35.05 27 ARG B C 1
ATOM 924 O O . ARG B 1 27 ? 15.167 40.456 40.479 1.00 34.37 27 ARG B O 1
ATOM 932 N N . LEU B 1 28 ? 16.057 40.902 38.453 1.00 36.14 28 LEU B N 1
ATOM 933 C CA . LEU B 1 28 ? 17.337 41.397 38.956 1.00 37.21 28 LEU B CA 1
ATOM 934 C C . LEU B 1 28 ? 17.357 42.905 38.783 1.00 37.95 28 LEU B C 1
ATOM 935 O O . LEU B 1 28 ? 17.117 43.416 37.702 1.00 37.66 28 LEU B O 1
ATOM 940 N N . GLY B 1 29 ? 17.652 43.599 39.871 1.00 39.64 29 GLY B N 1
ATOM 941 C CA . GLY B 1 29 ? 17.784 45.039 39.897 1.00 41.54 29 GLY B CA 1
ATOM 942 C C . GLY B 1 29 ? 19.033 45.500 40.651 1.00 43.37 29 GLY B C 1
ATOM 943 O O . GLY B 1 29 ? 19.850 44.705 41.156 1.00 42.61 29 GLY B O 1
ATOM 944 N N . VAL B 1 30 ? 19.163 46.812 40.750 1.00 44.70 30 VAL B N 1
ATOM 945 C CA . VAL B 1 30 ? 20.367 47.406 41.282 1.00 46.46 30 VAL B CA 1
ATOM 946 C C . VAL B 1 30 ? 19.919 48.659 42.021 1.00 47.61 30 VAL B C 1
ATOM 947 O O . VAL B 1 30 ? 18.894 49.240 41.684 1.00 48.41 30 VAL B O 1
ATOM 951 N N . ARG B 1 31 ? 20.631 49.039 43.070 1.00 49.08 31 ARG B N 1
ATOM 952 C CA . ARG B 1 31 ? 20.323 50.269 43.797 1.00 51.11 31 ARG B CA 1
ATOM 953 C C . ARG B 1 31 ? 21.580 50.767 44.503 1.00 51.90 31 ARG B C 1
ATOM 954 O O . ARG B 1 31 ? 22.513 49.989 44.756 1.00 51.57 31 ARG B O 1
ATOM 962 N N . THR B 1 32 ? 21.606 52.055 44.823 1.00 52.80 32 THR B N 1
ATOM 963 C CA . THR B 1 32 ? 22.731 52.592 45.590 1.00 54.17 32 THR B CA 1
ATOM 964 C C . THR B 1 32 ? 22.726 52.033 47.005 1.00 54.69 32 THR B C 1
ATOM 965 O O . THR B 1 32 ? 21.662 51.820 47.610 1.00 55.09 32 THR B O 1
ATOM 969 N N . SER B 1 33 ? 23.926 51.780 47.507 1.00 54.98 33 SER B N 1
ATOM 970 C CA . SER B 1 33 ? 24.141 51.538 48.913 1.00 55.62 33 SER B CA 1
ATOM 971 C C . SER B 1 33 ? 25.267 52.509 49.329 1.00 56.18 33 SER B C 1
ATOM 972 O O . SER B 1 33 ? 26.463 52.186 49.220 1.00 56.14 33 SER B O 1
ATOM 975 N N . GLY B 1 34 ? 24.872 53.714 49.757 1.00 56.27 34 GLY B N 1
ATOM 976 C CA . GLY B 1 34 ? 25.810 54.703 50.278 1.00 55.99 34 GLY B CA 1
ATOM 977 C C . GLY B 1 34 ? 26.289 55.692 49.225 1.00 56.22 34 GLY B C 1
ATOM 978 O O . GLY B 1 34 ? 25.583 55.983 48.243 1.00 56.52 34 GLY B O 1
ATOM 979 N N . CYS B 1 35 ? 27.498 56.207 49.404 1.00 55.39 35 CYS B N 1
ATOM 980 C CA . CYS B 1 35 ? 27.993 57.206 48.464 1.00 54.92 35 CYS B CA 1
ATOM 981 C C . CYS B 1 35 ? 28.932 56.642 47.406 1.00 53.67 35 CYS B C 1
ATOM 982 O O . CYS B 1 35 ? 29.083 57.223 46.332 1.00 52.96 35 CYS B O 1
ATOM 985 N N . SER B 1 36 ? 29.536 55.499 47.715 1.00 52.65 36 SER B N 1
ATOM 986 C CA . SER B 1 36 ? 30.403 54.826 46.769 1.00 51.96 36 SER B CA 1
ATOM 987 C C . SER B 1 36 ? 30.081 53.319 46.681 1.00 51.08 36 SER B C 1
ATOM 988 O O . SER B 1 36 ? 30.978 52.474 46.692 1.00 51.14 36 SER B O 1
ATOM 991 N N . GLY B 1 37 ? 28.794 52.986 46.570 1.00 50.09 37 GLY B N 1
ATOM 992 C CA . GLY B 1 37 ? 28.371 51.594 46.627 1.00 48.61 37 GLY B CA 1
ATOM 993 C C . GLY B 1 37 ? 27.082 51.225 45.902 1.00 47.65 37 GLY B C 1
ATOM 994 O O . GLY B 1 37 ? 26.217 52.058 45.674 1.00 47.03 37 GLY B O 1
ATOM 995 N N . MET B 1 38 ? 26.953 49.944 45.563 1.00 47.23 38 MET B N 1
ATOM 996 C CA . MET B 1 38 ? 25.791 49.441 44.845 1.00 47.21 38 MET B CA 1
ATOM 997 C C . MET B 1 38 ? 25.239 48.196 45.538 1.00 46.09 38 MET B C 1
ATOM 998 O O . MET B 1 38 ? 25.992 47.369 46.050 1.00 46.65 38 MET B O 1
ATOM 1003 N N . ALA B 1 39 ? 23.924 48.067 45.574 1.00 44.89 39 ALA B N 1
ATOM 1004 C CA . ALA B 1 39 ? 23.312 46.830 46.058 1.00 44.11 39 ALA B CA 1
ATOM 1005 C C . ALA B 1 39 ? 22.474 46.137 44.981 1.00 43.26 39 ALA B C 1
ATOM 1006 O O . ALA B 1 39 ? 21.674 46.758 44.319 1.00 42.27 39 ALA B O 1
ATOM 1008 N N . TYR B 1 40 ? 22.702 44.842 44.815 1.00 43.76 40 TYR B N 1
ATOM 1009 C CA . TYR B 1 40 ? 21.920 43.991 43.937 1.00 44.72 40 TYR B CA 1
ATOM 1010 C C . TYR B 1 40 ? 20.576 43.721 44.579 1.00 44.42 40 TYR B C 1
ATOM 1011 O O . TYR B 1 40 ? 20.495 43.596 45.778 1.00 45.26 40 TYR B O 1
ATOM 1020 N N . VAL B 1 41 ? 19.524 43.648 43.779 1.00 44.14 41 VAL B N 1
ATOM 1021 C CA . VAL B 1 41 ? 18.159 43.413 44.256 1.00 43.32 41 VAL B CA 1
ATOM 1022 C C . VAL B 1 41 ? 17.512 42.210 43.526 1.00 42.14 41 VAL B C 1
ATOM 1023 O O . VAL B 1 41 ? 17.657 42.082 42.299 1.00 40.43 41 VAL B O 1
ATOM 1027 N N . LEU B 1 42 ? 16.824 41.345 44.288 1.00 41.58 42 LEU B N 1
ATOM 1028 C CA . LEU B 1 42 ? 15.947 40.272 43.758 1.00 41.70 42 LEU B CA 1
ATOM 1029 C C . LEU B 1 42 ? 14.500 40.486 44.115 1.00 41.60 42 LEU B C 1
ATOM 1030 O O . LEU B 1 42 ? 14.181 40.725 45.264 1.00 41.72 42 LEU B O 1
ATOM 1035 N N . GLU B 1 43 ? 13.625 40.374 43.126 1.00 41.99 43 GLU B N 1
ATOM 1036 C CA . GLU B 1 43 ? 12.202 40.520 43.325 1.00 42.57 43 GLU B CA 1
ATOM 1037 C C . GLU B 1 43 ? 11.497 39.517 42.422 1.00 42.45 43 GLU B C 1
ATOM 1038 O O . GLU B 1 43 ? 12.076 39.056 41.418 1.00 41.66 43 GLU B O 1
ATOM 1044 N N . PHE B 1 44 ? 10.240 39.223 42.758 1.00 42.03 44 PHE B N 1
ATOM 1045 C CA . PHE B 1 44 ? 9.352 38.500 41.864 1.00 42.81 44 PHE B CA 1
ATOM 1046 C C . PHE B 1 44 ? 8.802 39.470 40.832 1.00 43.13 44 PHE B C 1
ATOM 1047 O O . PHE B 1 44 ? 8.581 40.631 41.134 1.00 43.21 44 PHE B O 1
ATOM 1055 N N . VAL B 1 45 ? 8.556 38.964 39.629 1.00 44.08 45 VAL B N 1
ATOM 1056 C CA . VAL B 1 45 ? 7.861 39.701 38.583 1.00 45.40 45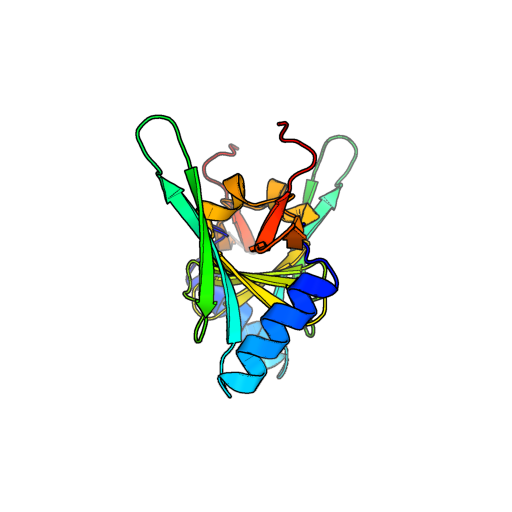 VAL B CA 1
ATOM 1057 C C . VAL B 1 45 ? 6.576 38.993 38.223 1.00 46.28 45 VAL B C 1
ATOM 1058 O O . VAL B 1 45 ? 6.580 37.779 38.026 1.00 46.49 45 VAL B O 1
ATOM 1062 N N . ASP B 1 46 ? 5.489 39.754 38.094 1.00 47.91 46 ASP B N 1
ATOM 1063 C CA . ASP B 1 46 ? 4.260 39.200 37.519 1.00 49.36 46 ASP B CA 1
ATOM 1064 C C . ASP B 1 46 ? 4.055 39.711 36.116 1.00 50.39 46 ASP B C 1
ATOM 1065 O O . ASP B 1 46 ? 3.602 38.976 35.240 1.00 51.26 46 ASP B O 1
ATOM 1070 N N . GLU B 1 47 ? 4.374 40.977 35.895 1.00 51.34 47 GLU B N 1
ATOM 1071 C CA . GLU B 1 47 ? 4.266 41.532 34.556 1.00 52.56 47 GLU B CA 1
ATOM 1072 C C . GLU B 1 47 ? 5.475 42.378 34.274 1.00 52.08 47 GLU B C 1
ATOM 1073 O O . GLU B 1 47 ? 5.760 43.314 35.019 1.00 52.37 47 GLU B O 1
ATOM 1079 N N . PRO B 1 48 ? 6.221 42.001 33.238 1.00 51.90 48 PRO B N 1
ATOM 1080 C CA . PRO B 1 48 ? 7.300 42.839 32.707 1.00 51.49 48 PRO B CA 1
ATOM 1081 C C . PRO B 1 48 ? 6.754 44.179 32.255 1.00 51.01 48 PRO B C 1
ATOM 1082 O O . PRO B 1 48 ? 5.674 44.218 31.685 1.00 50.85 48 PRO B O 1
ATOM 1086 N N . THR B 1 49 ? 7.480 45.251 32.540 1.00 50.80 49 THR B N 1
ATOM 1087 C CA . THR B 1 49 ? 7.180 46.565 31.987 1.00 50.65 49 THR B CA 1
ATOM 1088 C C . THR B 1 49 ? 7.733 46.645 30.561 1.00 50.96 49 THR B C 1
ATOM 1089 O O . THR B 1 49 ? 8.568 45.829 30.178 1.00 50.49 49 THR B O 1
ATOM 1093 N N . PRO B 1 50 ? 7.253 47.612 29.774 1.00 51.33 50 PRO B N 1
ATOM 1094 C CA . PRO B 1 50 ? 7.818 47.899 28.433 1.00 50.88 50 PRO B CA 1
ATOM 1095 C C . PRO B 1 50 ? 9.277 48.375 28.468 1.00 50.21 50 PRO B C 1
ATOM 1096 O O . PRO B 1 50 ? 9.972 48.360 27.446 1.00 50.10 50 PRO B O 1
ATOM 1100 N N . GLU B 1 51 ? 9.741 48.766 29.649 1.00 49.56 51 GLU B N 1
ATOM 1101 C CA . GLU B 1 51 ? 11.144 49.121 29.864 1.00 49.10 51 GLU B CA 1
ATOM 1102 C C . GLU B 1 51 ? 12.020 47.900 30.156 1.00 47.41 51 GLU B C 1
ATOM 1103 O O . GLU B 1 51 ? 13.249 48.009 30.205 1.00 47.75 51 GLU B O 1
ATOM 1109 N N . ASP B 1 52 ? 11.400 46.746 30.353 1.00 45.09 52 ASP B N 1
ATOM 1110 C CA . ASP B 1 52 ? 12.163 45.581 30.755 1.00 43.45 52 ASP B CA 1
ATOM 1111 C C . ASP B 1 52 ? 12.676 44.815 29.576 1.00 42.50 52 ASP B C 1
ATOM 1112 O O . ASP B 1 52 ? 12.054 44.776 28.513 1.00 42.21 52 ASP B O 1
ATOM 1117 N N . ILE B 1 53 ? 13.808 44.172 29.817 1.00 40.94 53 ILE B N 1
ATOM 1118 C CA . ILE B 1 53 ? 14.403 43.180 28.952 1.00 39.96 53 ILE B CA 1
ATOM 1119 C C . ILE B 1 53 ? 14.105 41.838 29.624 1.00 39.09 53 ILE B C 1
ATOM 1120 O O . ILE B 1 53 ? 14.124 41.758 30.850 1.00 38.36 53 ILE B O 1
ATOM 1125 N N . VAL B 1 54 ? 13.810 40.806 28.838 1.00 38.00 54 VAL B N 1
ATOM 1126 C CA . VAL B 1 54 ? 13.526 39.489 29.397 1.00 37.81 54 VAL B CA 1
ATOM 1127 C C . VAL B 1 54 ? 14.414 38.422 28.765 1.00 38.02 54 VAL B C 1
ATOM 11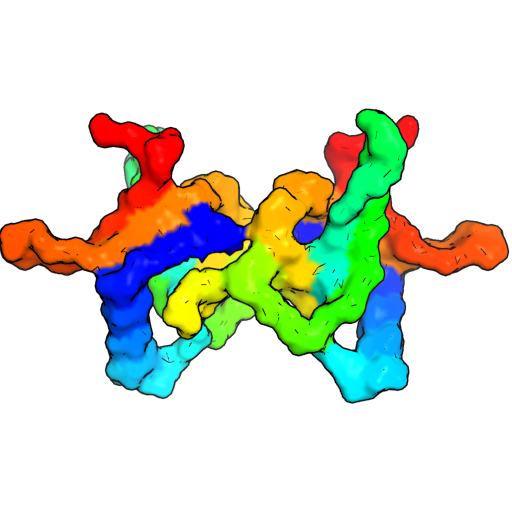28 O O . VAL B 1 54 ? 14.567 38.369 27.560 1.00 37.93 54 VAL B O 1
ATOM 1132 N N . PHE B 1 55 ? 14.980 37.556 29.588 1.00 38.96 55 PHE B N 1
ATOM 1133 C CA . PHE B 1 55 ? 15.675 36.393 29.074 1.00 39.92 55 PHE B CA 1
ATOM 1134 C C . PHE B 1 55 ? 15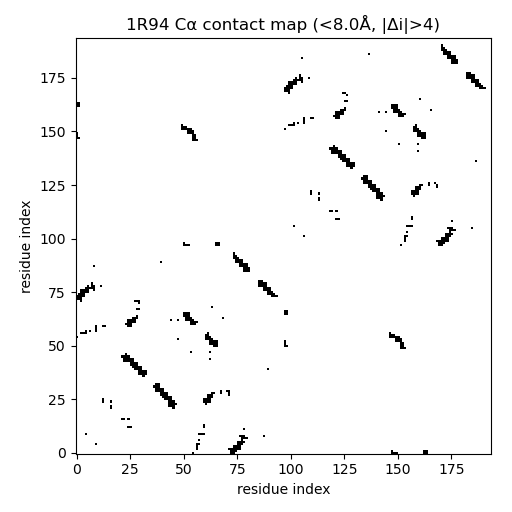.431 35.136 29.915 1.00 40.13 55 PHE B C 1
ATOM 1135 O O . PHE B 1 55 ? 14.555 35.119 30.764 1.00 40.00 55 PHE B O 1
ATOM 1143 N N . GLU B 1 56 ? 16.243 34.112 29.666 1.00 40.73 56 GLU B N 1
ATOM 1144 C CA . GLU B 1 56 ? 16.007 32.752 30.133 1.00 41.39 56 GLU B CA 1
ATOM 1145 C C . GLU B 1 56 ? 17.323 32.049 30.464 1.00 40.16 56 GLU B C 1
ATOM 1146 O O . GLU B 1 56 ? 18.286 32.075 29.673 1.00 40.24 56 GLU B O 1
ATOM 1152 N N . ASP B 1 57 ? 17.371 31.438 31.643 1.00 38.64 57 ASP B N 1
ATOM 1153 C CA . ASP B 1 57 ? 18.422 30.475 31.960 1.00 37.73 57 ASP B CA 1
ATOM 1154 C C . ASP B 1 57 ? 17.768 29.427 32.849 1.00 37.43 57 ASP B C 1
ATOM 1155 O O . ASP B 1 57 ? 17.064 29.759 33.789 1.00 36.17 57 ASP B O 1
ATOM 1160 N N . LYS B 1 58 ? 17.974 28.159 32.510 1.00 37.91 58 LYS B N 1
ATOM 1161 C CA . LYS B 1 58 ? 17.451 27.044 33.291 1.00 38.10 58 LYS B CA 1
ATOM 1162 C C . LYS B 1 58 ? 15.946 27.102 33.499 1.00 38.81 58 LYS B C 1
ATOM 1163 O O . LYS B 1 58 ? 15.426 26.811 34.582 1.00 39.47 58 LYS B O 1
ATOM 1169 N N . GLY B 1 59 ? 15.239 27.498 32.451 1.00 39.42 59 GLY B N 1
ATOM 1170 C CA . GLY B 1 59 ? 13.795 27.620 32.549 1.00 40.07 59 GLY B CA 1
ATOM 1171 C C . GLY B 1 59 ? 13.298 28.691 33.518 1.00 40.17 59 GLY B C 1
ATOM 1172 O O . GLY B 1 59 ? 12.114 28.694 33.867 1.00 41.75 59 GLY B O 1
ATOM 1173 N N . VAL B 1 60 ? 14.177 29.594 33.959 1.00 38.60 60 VAL B N 1
ATOM 1174 C CA . VAL B 1 60 ? 13.755 30.734 34.750 1.00 36.52 60 VAL B CA 1
ATOM 1175 C C . VAL B 1 60 ? 13.721 32.008 33.885 1.00 36.56 60 VAL B C 1
ATOM 1176 O O . VAL B 1 60 ? 14.698 32.343 33.205 1.00 35.70 60 VAL B O 1
ATOM 1180 N N . LYS B 1 61 ? 12.589 32.705 33.914 1.00 36.25 61 LYS B N 1
ATOM 1181 C CA . LYS B 1 61 ? 12.474 33.994 33.274 1.00 37.09 61 LYS B CA 1
ATOM 1182 C C . LYS B 1 61 ? 13.063 35.060 34.165 1.00 36.31 61 LYS B C 1
ATOM 1183 O O . LYS B 1 61 ? 12.565 35.310 35.267 1.00 36.56 61 LYS B O 1
ATOM 1189 N N . VAL B 1 62 ? 14.138 35.665 33.670 1.00 34.84 62 VAL B N 1
ATOM 1190 C CA . VAL B 1 62 ? 14.805 36.756 34.350 1.00 33.85 62 VAL B CA 1
ATOM 1191 C C . VAL B 1 62 ? 14.446 38.095 33.655 1.00 33.26 62 VAL B C 1
ATOM 1192 O O . VAL B 1 62 ? 14.505 38.219 32.425 1.00 32.37 62 VAL B O 1
ATOM 1196 N N . VAL B 1 63 ? 14.028 39.062 34.461 1.00 32.49 63 VAL B N 1
ATOM 1197 C CA . VAL B 1 63 ? 13.581 40.359 33.990 1.00 32.27 63 VAL B CA 1
ATOM 1198 C C . VAL B 1 63 ? 14.487 41.457 34.572 1.00 33.05 63 VAL B C 1
ATOM 1199 O O . VAL B 1 63 ? 14.738 41.510 35.791 1.00 32.37 63 VAL B O 1
ATOM 1203 N N . VAL B 1 64 ? 14.994 42.310 33.687 1.00 32.87 64 VAL B N 1
ATOM 1204 C CA . VAL B 1 64 ? 15.893 43.389 34.060 1.00 33.16 64 VAL B CA 1
ATOM 1205 C C . VAL B 1 64 ? 15.471 44.659 33.353 1.00 33.71 64 VAL B C 1
ATOM 1206 O O . VAL B 1 64 ? 15.352 44.669 32.128 1.00 33.45 64 VAL B O 1
ATOM 1210 N N . ASP B 1 65 ? 15.251 45.726 34.105 1.00 34.69 65 ASP B N 1
ATOM 1211 C CA . ASP B 1 65 ? 15.099 47.042 33.498 1.00 36.22 65 ASP B CA 1
ATOM 1212 C C . ASP B 1 65 ? 16.230 47.284 32.502 1.00 36.44 65 ASP B C 1
ATOM 1213 O O . ASP B 1 65 ? 17.409 46.978 32.782 1.00 35.32 65 ASP B O 1
ATOM 1218 N N . GLY B 1 66 ? 15.873 47.778 31.316 1.00 37.29 66 GLY B N 1
ATOM 1219 C CA . GLY B 1 66 ? 16.846 47.914 30.241 1.00 37.99 66 GLY B CA 1
ATOM 1220 C C . GLY B 1 66 ? 18.025 48.804 30.612 1.00 39.04 66 GLY B C 1
ATOM 1221 O O . GLY B 1 66 ? 19.165 48.527 30.238 1.00 38.50 66 GLY B O 1
ATOM 1222 N N . LYS B 1 67 ? 17.733 49.857 31.372 1.00 40.34 67 LYS B N 1
ATOM 1223 C CA . LYS B 1 67 ? 18.745 50.748 31.918 1.00 42.87 67 LYS B CA 1
ATOM 1224 C C . LYS B 1 67 ? 19.752 50.104 32.885 1.00 43.58 67 LYS B C 1
ATOM 1225 O O . LYS B 1 67 ? 20.887 50.601 32.993 1.00 44.62 67 LYS B O 1
ATOM 1231 N N . SER B 1 68 ? 19.361 49.017 33.559 1.00 43.18 68 SER B N 1
ATOM 1232 C CA . SER B 1 68 ? 20.214 48.354 34.567 1.00 43.67 68 SER B CA 1
ATOM 1233 C C . SER B 1 68 ? 21.095 47.275 33.963 1.00 43.64 68 SER B C 1
ATOM 1234 O O . SER B 1 68 ? 21.971 46.728 34.615 1.00 43.72 68 SER B O 1
ATOM 1237 N N . LEU B 1 69 ? 20.861 46.984 32.701 1.00 44.15 69 LEU B N 1
ATOM 1238 C CA . LEU B 1 69 ? 21.519 45.885 32.034 1.00 45.29 69 LEU B CA 1
ATOM 1239 C C . LEU B 1 69 ? 23.019 46.024 31.926 1.00 46.10 69 LEU B C 1
ATOM 1240 O O . LEU B 1 69 ? 23.739 45.018 31.830 1.00 46.52 69 LEU B O 1
ATOM 1245 N N . GLN B 1 70 ? 23.474 47.272 31.894 1.00 46.98 70 GLN B N 1
ATOM 1246 C CA . GLN B 1 70 ? 24.896 47.591 31.890 1.00 47.97 70 GLN B CA 1
ATOM 1247 C C . GLN B 1 70 ? 25.611 47.071 33.154 1.00 47.39 70 GLN B C 1
ATOM 1248 O O . GLN B 1 70 ? 26.620 46.399 33.037 1.00 47.41 70 GLN B O 1
ATOM 1254 N N . PHE B 1 71 ? 25.069 47.376 34.339 1.00 47.16 71 PHE B N 1
ATOM 1255 C CA . PHE B 1 71 ? 25.640 46.903 35.602 1.00 47.82 71 PHE B CA 1
ATOM 1256 C C . PHE B 1 71 ? 25.462 45.406 35.905 1.00 47.56 71 PHE B C 1
ATOM 1257 O O . PHE B 1 71 ? 26.056 44.918 36.868 1.00 48.88 71 PHE B O 1
ATOM 1265 N N . LEU B 1 72 ? 24.637 44.683 35.150 1.00 46.27 72 LEU B N 1
ATOM 1266 C CA . LEU B 1 72 ? 24.278 43.328 35.588 1.00 45.23 72 LEU B CA 1
ATOM 1267 C C . LEU B 1 72 ? 24.840 42.251 34.696 1.00 45.50 72 LEU B C 1
ATOM 1268 O O . LEU B 1 72 ? 25.065 41.135 35.162 1.00 45.72 72 LEU B O 1
ATOM 1273 N N . ASP B 1 73 ? 25.096 42.589 33.427 1.00 45.43 73 ASP B N 1
ATOM 1274 C CA . ASP B 1 73 ? 25.649 41.642 32.488 1.00 45.23 73 ASP B CA 1
ATOM 1275 C C . ASP B 1 73 ? 26.948 40.965 32.921 1.00 44.56 73 ASP B C 1
ATOM 1276 O O . ASP B 1 73 ? 27.873 41.619 33.392 1.00 44.90 73 ASP B O 1
ATOM 1281 N N . GLY B 1 74 ? 26.991 39.643 32.740 1.00 43.76 74 GLY B N 1
ATOM 1282 C CA . GLY B 1 74 ? 28.085 38.797 33.186 1.00 42.47 74 GLY B CA 1
ATOM 1283 C C . GLY B 1 74 ? 27.860 38.190 34.565 1.00 42.04 74 GLY B C 1
ATOM 1284 O O . GLY B 1 74 ? 28.703 37.428 35.067 1.00 41.52 74 GLY B O 1
ATOM 1285 N N . THR B 1 75 ? 26.750 38.560 35.202 1.00 41.60 75 THR B N 1
ATOM 1286 C CA . THR B 1 75 ? 26.422 38.051 36.531 1.00 41.52 75 THR B CA 1
ATOM 1287 C C . THR B 1 75 ? 25.992 36.588 36.477 1.00 40.96 75 THR B C 1
ATOM 1288 O O . THR B 1 75 ? 25.197 36.199 35.637 1.00 40.86 75 THR B O 1
ATOM 1292 N N . GLN B 1 76 ? 26.574 35.796 37.363 1.00 40.66 76 GLN B N 1
ATOM 1293 C CA . GLN B 1 76 ? 26.067 34.502 37.744 1.00 40.56 76 GLN B CA 1
ATOM 1294 C C . GLN B 1 76 ? 25.409 34.670 39.093 1.00 39.06 76 GLN B C 1
ATOM 1295 O O . GLN B 1 76 ? 26.065 35.025 40.079 1.00 38.22 76 GLN B O 1
ATOM 1301 N N . LEU B 1 77 ? 24.096 34.450 39.117 1.00 37.58 77 LEU B N 1
ATOM 1302 C CA . LEU B 1 77 ? 23.372 34.304 40.359 1.00 35.66 77 LEU B CA 1
ATOM 1303 C C . LEU B 1 77 ? 23.559 32.869 40.880 1.00 34.89 77 LEU B C 1
ATOM 1304 O O . LEU B 1 77 ? 23.253 31.910 40.190 1.00 35.03 77 LEU B O 1
ATOM 1309 N N . ASP B 1 78 ? 24.130 32.738 42.073 1.00 34.17 78 ASP B N 1
ATOM 1310 C CA . ASP B 1 78 ? 24.285 31.444 42.756 1.00 33.14 78 ASP B CA 1
ATOM 1311 C C . ASP B 1 78 ? 23.477 31.493 44.025 1.00 32.70 78 ASP B C 1
ATOM 1312 O O . ASP B 1 78 ? 22.953 32.536 44.392 1.00 31.53 78 ASP B O 1
ATOM 1317 N N . PHE B 1 79 ? 23.331 30.343 44.670 1.00 33.53 79 PHE B N 1
ATOM 1318 C CA . PHE B 1 79 ? 22.624 30.253 45.936 1.00 33.70 79 PHE B CA 1
ATOM 1319 C C . PHE B 1 79 ? 23.442 29.307 46.773 1.00 35.05 79 PHE B C 1
ATOM 1320 O O . PHE B 1 79 ? 23.651 28.158 46.385 1.00 35.06 79 PHE B O 1
ATOM 1328 N N . VAL B 1 80 ? 23.962 29.814 47.888 1.00 36.24 80 VAL B N 1
ATOM 1329 C CA . VAL B 1 80 ? 24.999 29.104 48.625 1.00 38.03 80 VAL B CA 1
ATOM 1330 C C . VAL B 1 80 ? 24.644 29.005 50.095 1.00 39.77 80 VAL B C 1
ATOM 1331 O O . VAL B 1 80 ? 23.851 29.792 50.614 1.00 39.18 80 VAL B O 1
ATOM 1335 N N . LYS B 1 81 ? 25.234 28.007 50.754 1.00 42.62 81 LYS B N 1
ATOM 1336 C CA . LYS B 1 81 ? 25.116 27.836 52.199 1.00 44.90 81 LYS B CA 1
ATOM 1337 C C . LYS B 1 81 ? 26.506 27.976 52.803 1.00 45.33 81 LYS B C 1
ATOM 1338 O O . LYS B 1 81 ? 27.397 27.213 52.463 1.00 45.15 81 LYS B O 1
ATOM 1344 N N . GLU B 1 82 ? 26.673 28.994 53.652 1.00 46.40 82 GLU B N 1
ATOM 1345 C CA . GLU B 1 82 ? 27.915 29.269 54.389 1.00 47.44 82 GLU B CA 1
ATOM 1346 C C . GLU B 1 82 ? 27.602 29.448 55.869 1.00 46.95 82 GLU B C 1
ATOM 1347 O O . GLU B 1 82 ? 27.051 30.480 56.286 1.00 47.35 82 GLU B O 1
ATOM 1353 N N . GLY B 1 83 ? 27.929 28.413 56.635 1.00 46.24 83 GLY B N 1
ATOM 1354 C CA . GLY B 1 83 ? 27.720 28.388 58.061 1.00 45.04 83 GLY B CA 1
ATOM 1355 C C . GLY B 1 83 ? 26.245 28.313 58.358 1.00 44.25 83 GLY B C 1
ATOM 1356 O O . GLY B 1 83 ? 25.573 27.341 58.006 1.00 43.99 83 GLY B O 1
ATOM 1357 N N . LEU B 1 84 ? 25.760 29.367 59.003 1.00 43.46 84 LEU B N 1
ATOM 1358 C CA . LEU B 1 84 ? 24.384 29.474 59.429 1.00 42.68 84 LEU B CA 1
ATOM 1359 C C . LEU B 1 84 ? 23.648 30.250 58.382 1.00 42.29 84 LEU B C 1
ATOM 1360 O O . LEU B 1 84 ? 22.440 30.399 58.476 1.00 42.20 84 LEU B O 1
ATOM 1365 N N . ASN B 1 85 ? 24.378 30.780 57.398 1.00 41.91 85 ASN B N 1
ATOM 1366 C CA . ASN B 1 85 ? 23.737 31.604 56.369 1.00 41.38 85 ASN B CA 1
ATOM 1367 C C . ASN B 1 85 ? 23.567 30.892 55.044 1.00 39.91 85 ASN B C 1
ATOM 1368 O O . ASN B 1 85 ? 24.442 30.162 54.566 1.00 39.66 85 ASN B O 1
ATOM 1373 N N . GLU B 1 86 ? 22.430 31.149 54.443 1.00 38.41 86 GLU B N 1
ATOM 1374 C CA . GLU B 1 86 ? 22.090 30.527 53.196 1.00 38.34 86 GLU B CA 1
ATOM 1375 C C . GLU B 1 86 ? 21.428 31.592 52.357 1.00 36.86 86 GLU B C 1
ATOM 1376 O O . GLU B 1 86 ? 20.505 32.250 52.817 1.00 37.04 86 GLU B O 1
ATOM 1382 N N . GLY B 1 87 ? 21.903 31.786 51.138 1.00 35.43 87 GLY B N 1
ATOM 1383 C CA . GLY B 1 87 ? 21.373 32.872 50.359 1.00 34.10 87 GLY B CA 1
ATOM 1384 C C . GLY B 1 87 ? 21.989 33.062 49.005 1.00 33.73 87 GLY B C 1
ATOM 1385 O O . GLY B 1 87 ? 22.928 32.376 48.654 1.00 32.73 87 GLY B O 1
ATOM 1386 N N . PHE B 1 88 ? 21.437 34.009 48.253 1.00 33.79 88 PHE B N 1
ATOM 1387 C CA . PHE B 1 88 ? 21.872 34.256 46.901 1.00 35.26 88 PHE B CA 1
ATOM 1388 C C . PHE B 1 88 ? 23.205 34.962 46.899 1.00 36.46 88 PHE B C 1
ATOM 1389 O O . PHE B 1 88 ? 23.504 35.724 47.801 1.00 37.25 88 PHE B O 1
ATOM 1397 N N . LYS B 1 89 ? 24.018 34.663 45.905 1.00 37.86 89 LYS B N 1
ATOM 1398 C CA . LYS B 1 89 ? 25.308 35.284 45.745 1.00 40.15 89 LYS B CA 1
ATOM 1399 C C . LYS B 1 89 ? 25.496 35.640 44.287 1.00 41.17 89 LYS B C 1
ATOM 1400 O O . LYS B 1 89 ? 25.331 34.804 43.401 1.00 41.10 89 LYS B O 1
ATOM 1406 N N . PHE B 1 90 ? 25.822 36.907 44.051 1.00 42.82 90 PHE B N 1
ATOM 1407 C CA . PHE B 1 90 ? 26.063 37.414 42.718 1.00 43.62 90 PHE B CA 1
ATOM 1408 C C . PHE B 1 90 ? 27.537 37.425 42.502 1.00 45.19 90 PHE B C 1
ATOM 1409 O O . PHE B 1 90 ? 28.300 37.929 43.306 1.00 46.33 90 PHE B O 1
ATOM 1417 N N . THR B 1 91 ? 27.931 36.833 41.403 1.00 47.43 91 THR B N 1
ATOM 1418 C CA . THR B 1 91 ? 29.313 36.723 41.032 1.00 49.40 91 THR B CA 1
ATOM 1419 C C . THR B 1 91 ? 29.412 37.385 39.669 1.00 50.55 91 THR B C 1
ATOM 1420 O O . THR B 1 91 ? 28.412 37.536 38.967 1.00 50.41 91 THR B O 1
ATOM 1424 N N . ASN B 1 92 ? 30.611 37.829 39.332 1.00 51.96 92 ASN B N 1
ATOM 1425 C CA . ASN B 1 92 ? 30.910 38.312 38.012 1.00 53.75 92 ASN B CA 1
ATOM 1426 C C . ASN B 1 92 ? 32.385 38.040 37.846 1.00 55.83 92 ASN B C 1
ATOM 1427 O O . ASN B 1 92 ? 33.170 38.367 38.750 1.00 56.08 92 ASN B O 1
ATOM 1432 N N . PRO B 1 93 ? 32.770 37.400 36.740 1.00 57.99 93 PRO B N 1
ATOM 1433 C CA . PRO B 1 93 ? 34.191 37.138 36.469 1.00 59.73 93 PRO B CA 1
ATOM 1434 C C . PRO B 1 93 ? 34.998 38.438 36.560 1.00 61.43 93 PRO B C 1
ATOM 1435 O O . PRO B 1 93 ? 36.002 38.506 37.287 1.00 61.98 93 PRO B O 1
ATOM 1439 N N . ASN B 1 94 ? 34.521 39.474 35.874 1.00 62.84 94 ASN B N 1
ATOM 1440 C CA . ASN B 1 94 ? 35.280 40.713 35.731 1.00 64.33 94 ASN B CA 1
ATOM 1441 C C . ASN B 1 94 ? 35.252 41.652 36.942 1.00 65.34 94 ASN B C 1
ATOM 1442 O O . ASN B 1 94 ? 35.538 42.837 36.816 1.00 65.32 94 ASN B O 1
ATOM 1447 N N . VAL B 1 95 ? 34.939 41.099 38.116 1.00 67.00 95 VAL B N 1
ATOM 1448 C CA . VAL B 1 95 ? 34.909 41.843 39.385 1.00 68.73 95 VAL B CA 1
ATOM 1449 C C . VAL B 1 95 ? 35.657 41.044 40.489 1.00 70.48 95 VAL B C 1
ATOM 1450 O O . VAL B 1 95 ? 35.533 39.812 40.569 1.00 70.96 95 VAL B O 1
ATOM 1454 N N . LYS B 1 96 ? 36.439 41.733 41.322 1.00 72.26 96 LYS B N 1
ATOM 1455 C CA . LYS B 1 96 ? 37.265 41.044 42.324 1.00 74.04 96 LYS B CA 1
ATOM 1456 C C . LYS B 1 96 ? 36.878 41.329 43.773 1.00 74.73 96 LYS B C 1
ATOM 1457 O O . LYS B 1 96 ? 36.149 42.290 44.065 1.00 74.65 96 LYS B O 1
ATOM 1463 N N . ASP B 1 97 ? 37.387 40.474 44.662 1.00 75.62 97 ASP B N 1
ATOM 1464 C CA . ASP B 1 97 ? 37.242 40.626 46.111 1.00 76.54 97 ASP B CA 1
ATOM 1465 C C . ASP B 1 97 ? 38.436 41.366 46.724 1.00 76.74 97 ASP B C 1
ATOM 1466 O O . ASP B 1 97 ? 38.324 42.535 47.109 1.00 77.13 97 ASP B O 1
#

Sequence (194 aa):
MSITLSDSAAARVNTFLANRGKGFGLRLGVRTSGCSGMAYVLEFVDEPTPEDIVFEDKGVKVVVDGKSLQFLDGTQLDFVKEGLNEGFKFTNPNVKDMSITLSDSAAARVNTFLANRGKGFGLRLGVRTSGCSGMAYVLEFVDEPTPEDIVFEDKGVKVVVDGKSLQFLDGTQLDFVKEGLNEGFKFTNPNVKD

Secondary structure (DSSP, 8-state):
---EE-HHHHHHHHHHHHHH---SEEEEEEEE-SSS-EEEEEEEESS--TTEEEEEETTEEEEEEGGGHHHHTTPEEEEEEETTEEEEEEE-TT---/---EE-HHHHHHHHHHHHHH---SEEEEEEEE-SSS-EEEEEEEESS--TTEEEEEETTEEEEEEGGGHHHHTT-EEEEEEETTEEEEEEE-TT---

InterPro domains:
  IPR000361 Core domain, A-type assembly protein ATAP [PF01521] (1-103)
  IPR011302 FeS A-type assembly protein IscA, proteobacteria [MF_01429] (1-107)
  IPR011302 FeS A-type assembly protein IscA, proteobacteria [TIGR02011] (3-107)
  IPR016092 FeS A-type assembly protein ATAP [TIGR00049] (3-107)
  IPR017870 FeS cluster insertion, C-terminal, conserved site [PS01152] (88-105)
  IPR035903 HesB-like domain sup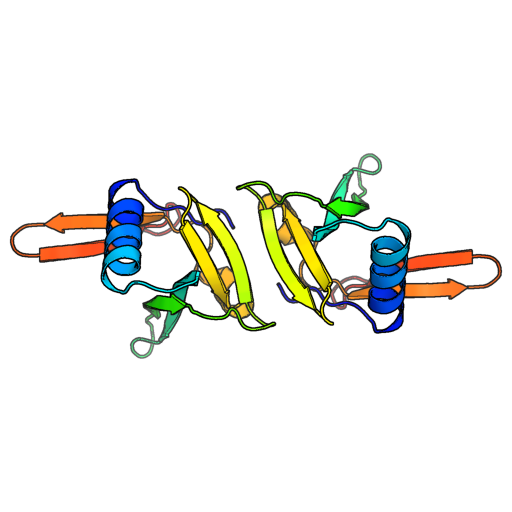erfamily [G3DSA:2.60.300.12] (2-107)
  IPR035903 HesB-like domain superfamily [SSF89360] (1-96)
  IPR050322 Iron-sulfur cluster assembly and transfer HesB/IscA [PTHR10072] (3-107)